Protein AF-W5SBE8-F1 (afdb_monomer_lite)

pLDDT: mean 79.16, std 22.79, range [29.2, 98.69]

Sequence (220 aa):
MDIYNIIFNNKLNKLKIIMIIIILLNSCKFKDEALGSEHGKGDAMKKLDGNGKLDENGKLDEDKKLKDARTPIQILLDGFNFSDEYKEAVFYIKKPLTDPNAGAPSNKTYTDAEFYDLLVNLGKDRLENIAKGMSVTLRARKGIVDTIEALKDQTEKDELDFYLVVVDKQYFSFLKSLGSENTVDLVYGGLISHTGSTLFESIKTKFPDIFQNGAQQRVP

Organism: NCBI:txid1293576

Foldseek 3Di:
DDPVVVVVVVVVVVVVVVVVVVVVVVVPPDDDDDDDDDDDDDDDDDDDDDDDDDDPPPDPPPPDPPPPPDDPLRVQCVVLVDDPLLSVLLVLLLVLQQDCPAADVLFHHDDPVRSSVLDVVCDNPLSVLLSVQSSLLVVLLVVLVVLLVPDDDVVVNVVSVVLSVVLSSVVSNQSSNLCRDPDSVSNSVSSNPDPNSVSSVVSCVVCVCSVVCVVVVPDD

Radius of gyration: 24.8 Å; chains: 1; bounding box: 60×35×76 Å

Secondary structure (DSSP, 8-state):
--HHHHHHHHHHHHHHHHHHHHHHHHT----------------------------TT------------S-HHHHHHHHTT--HHHHHHHHHHHHHHH-TTSS-TTS----HHHHHHHHHHHHHHHHHHHHHHHHHHHHHHHHHHHHHHH---HHHHHHHHHHHHHHHHHHHHHHHHHHT-SSHHHHHHHHHT--HHHHHHHHHHH-HHHHHHTTTS---

InterPro domains:
  IPR060833 Lipoprotein BTA121, duplicated domain [NF047534] (80-206)

Structure (mmCIF, N/CA/C/O backbone):
data_AF-W5SBE8-F1
#
_entry.id   AF-W5SBE8-F1
#
loop_
_atom_site.group_PDB
_atom_site.id
_atom_site.type_symbol
_atom_site.label_atom_id
_atom_site.label_alt_id
_atom_site.label_comp_id
_atom_site.label_asym_id
_atom_site.label_entity_id
_atom_site.label_seq_id
_atom_site.pdbx_PDB_ins_code
_atom_site.Cartn_x
_atom_site.Cartn_y
_atom_site.Cartn_z
_atom_site.occupancy
_atom_site.B_iso_or_equiv
_atom_site.auth_seq_id
_atom_site.auth_comp_id
_atom_site.auth_asym_id
_atom_site.auth_atom_id
_atom_site.pdbx_PDB_model_num
ATOM 1 N N . MET A 1 1 ? 3.501 23.879 24.313 1.00 52.38 1 MET A N 1
ATOM 2 C CA . MET A 1 1 ? 2.857 23.835 22.983 1.00 52.38 1 MET A CA 1
ATOM 3 C C . MET A 1 1 ? 1.715 22.854 23.115 1.00 52.38 1 MET A C 1
ATOM 5 O O . MET A 1 1 ? 1.952 21.659 23.229 1.00 52.38 1 MET A O 1
ATOM 9 N N . ASP A 1 2 ? 0.516 23.387 23.304 1.00 57.25 2 ASP A N 1
ATOM 10 C CA . ASP A 1 2 ? -0.545 22.682 24.021 1.00 57.25 2 ASP A CA 1
ATOM 11 C C . ASP A 1 2 ? -1.255 21.656 23.140 1.00 57.25 2 ASP A C 1
ATOM 13 O O . ASP A 1 2 ? -1.529 21.913 21.968 1.00 57.25 2 ASP A O 1
ATOM 17 N N . ILE A 1 3 ? -1.573 20.496 23.722 1.00 55.81 3 ILE A N 1
ATOM 18 C CA . ILE A 1 3 ? -2.268 19.366 23.077 1.00 55.81 3 ILE A CA 1
ATOM 19 C C . ILE A 1 3 ? -3.546 19.829 22.353 1.00 55.81 3 ILE A C 1
ATOM 21 O O . ILE A 1 3 ? -3.863 19.338 21.269 1.00 55.81 3 ILE A O 1
ATOM 25 N N . TYR A 1 4 ? -4.214 20.855 22.888 1.00 51.06 4 TYR A N 1
ATOM 26 C CA . TYR A 1 4 ? -5.361 21.513 22.264 1.00 51.06 4 TYR A CA 1
ATOM 27 C C . TYR A 1 4 ? -5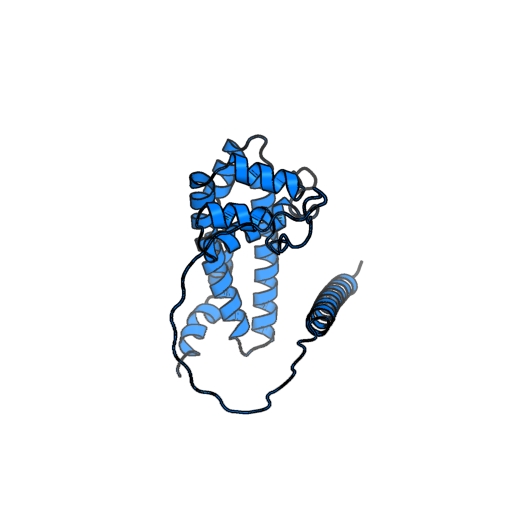.069 22.067 20.863 1.00 51.06 4 TYR A C 1
ATOM 29 O O . TYR A 1 4 ? -5.884 21.879 19.964 1.00 51.06 4 TYR A O 1
ATOM 37 N N . ASN A 1 5 ? -3.901 22.672 20.631 1.00 47.75 5 ASN A N 1
ATOM 38 C CA . ASN A 1 5 ? -3.533 23.210 19.318 1.00 47.75 5 ASN A CA 1
ATOM 39 C C . ASN A 1 5 ? -3.255 22.101 18.294 1.00 47.75 5 ASN A C 1
ATOM 41 O O . ASN A 1 5 ? -3.549 22.270 17.113 1.00 47.75 5 ASN A O 1
ATOM 45 N N . ILE A 1 6 ? -2.739 20.948 18.731 1.00 57.72 6 ILE A N 1
ATOM 46 C CA . ILE A 1 6 ? -2.493 19.791 17.854 1.00 57.72 6 ILE A CA 1
ATOM 47 C C . ILE A 1 6 ? -3.821 19.141 17.446 1.00 57.72 6 ILE A C 1
ATOM 49 O O . ILE A 1 6 ? -4.047 18.886 16.262 1.00 57.72 6 ILE A O 1
ATOM 53 N N . ILE A 1 7 ? -4.728 18.925 18.406 1.00 61.22 7 ILE A N 1
ATOM 54 C CA . ILE A 1 7 ? -6.061 18.360 18.146 1.00 61.22 7 ILE A CA 1
ATOM 55 C C . ILE A 1 7 ? -6.873 19.304 17.256 1.00 61.22 7 ILE A C 1
ATOM 57 O O . ILE A 1 7 ? -7.465 18.865 16.268 1.00 61.22 7 ILE A O 1
ATOM 61 N N . PHE A 1 8 ? -6.858 20.604 17.561 1.00 56.12 8 PHE A N 1
ATOM 62 C CA . PHE A 1 8 ? -7.558 21.611 16.773 1.00 56.12 8 PHE A CA 1
ATOM 63 C C . PHE A 1 8 ? -7.023 21.674 15.339 1.00 56.12 8 PHE A C 1
ATOM 65 O O . PHE A 1 8 ? -7.814 21.611 14.402 1.00 56.12 8 PHE A O 1
ATOM 72 N N . ASN A 1 9 ? -5.700 21.690 15.144 1.00 56.06 9 ASN A N 1
ATOM 73 C CA . ASN A 1 9 ? -5.104 21.714 13.806 1.00 56.06 9 ASN A CA 1
ATOM 74 C C . ASN A 1 9 ? -5.394 20.439 13.006 1.00 56.06 9 ASN A C 1
ATOM 76 O O . ASN A 1 9 ? -5.706 20.529 11.822 1.00 56.06 9 ASN A O 1
ATOM 80 N N . ASN A 1 10 ? -5.375 19.260 13.634 1.00 61.22 10 ASN A N 1
ATOM 81 C CA . ASN A 1 10 ? -5.741 18.012 12.960 1.00 61.22 10 ASN A CA 1
ATOM 82 C C . ASN A 1 10 ? -7.224 17.984 12.564 1.00 61.22 10 ASN A C 1
ATOM 84 O O . ASN A 1 10 ? -7.553 17.551 11.459 1.00 61.22 10 ASN A O 1
ATOM 88 N N . LYS A 1 11 ? -8.117 18.496 13.421 1.00 65.94 11 LYS A N 1
ATOM 89 C CA . LYS A 1 11 ? -9.554 18.603 13.126 1.00 65.94 11 LYS A CA 1
ATOM 90 C C . LYS A 1 11 ? -9.824 19.625 12.017 1.00 65.94 11 LYS A C 1
ATOM 92 O O . LYS A 1 11 ? -10.602 19.346 11.108 1.00 65.94 11 LYS A O 1
ATOM 97 N N . LEU A 1 12 ? -9.121 20.760 12.034 1.00 61.06 12 LEU A N 1
ATOM 98 C CA . LEU A 1 12 ? -9.183 21.790 10.995 1.00 61.06 12 LEU A CA 1
ATOM 99 C C . LEU A 1 12 ? -8.648 21.268 9.649 1.00 61.06 12 LEU A C 1
ATOM 101 O O . LEU A 1 12 ? -9.238 21.541 8.607 1.00 61.06 12 LEU A O 1
ATOM 105 N N . ASN A 1 13 ? -7.569 20.480 9.662 1.00 66.38 13 ASN A N 1
ATOM 106 C CA . ASN A 1 13 ? -6.992 19.870 8.462 1.00 66.38 13 ASN A CA 1
ATOM 107 C C . ASN A 1 13 ? -7.899 18.774 7.880 1.00 66.38 13 ASN A C 1
ATOM 109 O O . ASN A 1 13 ? -8.108 18.756 6.668 1.00 66.38 13 ASN A O 1
ATOM 113 N N . LYS A 1 14 ? -8.516 17.925 8.722 1.00 66.69 14 LYS A N 1
ATOM 114 C CA . LYS A 1 14 ? -9.553 16.970 8.281 1.00 66.69 14 LYS A CA 1
ATOM 115 C C . LYS A 1 14 ? -10.751 17.704 7.653 1.00 66.69 14 LYS A C 1
ATOM 117 O O . LYS A 1 14 ? -11.197 17.318 6.575 1.00 66.69 14 LYS A O 1
ATOM 122 N N . LEU A 1 15 ? -11.220 18.801 8.261 1.00 65.94 15 LEU A N 1
ATOM 123 C CA . LEU A 1 15 ? -12.331 19.606 7.730 1.00 65.94 15 LEU A CA 1
ATOM 124 C C . LEU A 1 15 ? -11.992 20.244 6.370 1.00 65.94 15 LEU A C 1
ATOM 126 O O . LEU A 1 15 ? -12.820 20.230 5.461 1.00 65.94 15 LEU A O 1
ATOM 130 N N . LYS A 1 16 ? -10.761 20.747 6.198 1.00 68.50 16 LYS A N 1
ATOM 131 C CA . LYS A 1 16 ? -10.280 21.308 4.922 1.00 68.50 16 LYS A CA 1
ATOM 132 C C . LYS A 1 16 ? -10.252 20.268 3.800 1.00 68.50 16 LYS A C 1
ATOM 134 O O . LYS A 1 16 ? -10.674 20.576 2.689 1.00 68.50 16 LYS A O 1
ATOM 139 N N . ILE A 1 17 ? -9.804 19.043 4.085 1.00 68.88 17 ILE A N 1
ATOM 140 C CA . ILE A 1 17 ? -9.778 17.948 3.101 1.00 68.88 17 ILE A CA 1
ATOM 141 C C . ILE A 1 17 ? -11.203 17.576 2.664 1.00 68.88 17 ILE A C 1
ATOM 143 O O . ILE A 1 17 ? -11.464 17.470 1.467 1.00 68.88 17 ILE A O 1
ATOM 147 N N . ILE A 1 18 ? -12.144 17.457 3.608 1.00 73.19 18 ILE A N 1
ATOM 148 C CA . ILE A 1 18 ? -13.557 17.168 3.304 1.00 73.19 18 ILE A CA 1
ATOM 149 C C . ILE A 1 18 ? -14.167 18.272 2.429 1.00 73.19 18 ILE A C 1
ATOM 151 O O . ILE A 1 18 ? -14.855 17.977 1.453 1.00 73.19 18 ILE A O 1
ATOM 155 N N . MET A 1 19 ? -13.874 19.544 2.720 1.00 71.81 19 MET A N 1
ATOM 156 C CA . MET A 1 19 ? -14.399 20.665 1.937 1.00 71.81 19 MET A CA 1
ATOM 157 C C . MET A 1 19 ? -13.884 20.660 0.487 1.00 71.81 19 MET A C 1
ATOM 159 O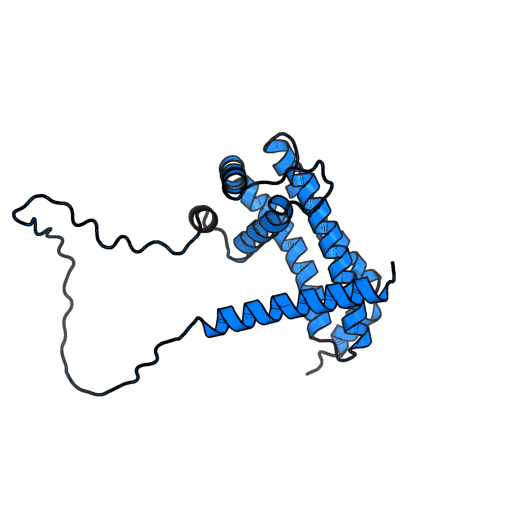 O . MET A 1 19 ? -14.652 20.926 -0.436 1.00 71.81 19 MET A O 1
ATOM 163 N N . ILE A 1 20 ? -12.612 20.301 0.268 1.00 75.94 20 ILE A N 1
ATOM 164 C CA . ILE A 1 20 ? -12.028 20.158 -1.077 1.00 75.94 20 ILE A CA 1
ATOM 165 C C . ILE A 1 20 ? -12.708 19.019 -1.850 1.00 75.94 20 ILE A C 1
ATOM 167 O O . ILE A 1 20 ? -13.044 19.199 -3.018 1.00 75.94 20 ILE A O 1
ATOM 171 N N . ILE A 1 21 ? -12.982 17.880 -1.205 1.00 71.19 21 ILE A N 1
ATOM 172 C CA . ILE A 1 21 ? -13.689 16.752 -1.834 1.00 71.19 21 ILE A CA 1
ATOM 173 C C . ILE A 1 21 ? -15.104 17.168 -2.268 1.00 71.19 21 ILE A C 1
ATOM 175 O O . ILE A 1 21 ? -15.502 16.886 -3.394 1.00 71.19 21 ILE A O 1
ATOM 179 N N . ILE A 1 22 ? -15.839 17.913 -1.435 1.00 72.31 22 ILE A N 1
ATOM 180 C CA . ILE A 1 22 ? -17.178 18.425 -1.781 1.00 72.31 22 ILE A CA 1
ATOM 181 C C . ILE A 1 22 ? -17.121 19.380 -2.988 1.00 72.31 22 ILE A C 1
ATOM 183 O O . ILE A 1 22 ? -17.984 19.316 -3.865 1.00 72.31 22 ILE A O 1
ATOM 187 N N . ILE A 1 23 ? -16.101 20.240 -3.079 1.00 68.88 23 ILE A N 1
ATOM 188 C CA . ILE A 1 23 ? -15.903 21.137 -4.233 1.00 68.88 23 ILE A CA 1
ATOM 189 C C . ILE A 1 23 ? -15.606 20.336 -5.512 1.00 68.88 23 ILE A C 1
ATOM 191 O O . ILE A 1 23 ? -16.153 20.641 -6.575 1.00 68.88 23 ILE A O 1
ATOM 195 N N . LEU A 1 24 ? -14.785 19.288 -5.416 1.00 64.12 24 LEU A N 1
ATOM 196 C CA . LEU A 1 24 ? -14.452 18.421 -6.550 1.00 64.12 24 LEU A CA 1
ATOM 197 C C . LEU A 1 24 ? -15.666 17.615 -7.041 1.00 64.12 24 LEU A C 1
ATOM 199 O O . LEU A 1 24 ? -15.854 17.478 -8.248 1.00 64.12 24 LEU A O 1
ATOM 203 N N . LEU A 1 25 ? -16.536 17.164 -6.133 1.00 65.12 25 LEU A N 1
ATOM 204 C CA . LEU A 1 25 ? -17.772 16.452 -6.482 1.00 65.12 25 LEU A CA 1
ATOM 205 C C . LEU A 1 25 ? -18.797 17.363 -7.180 1.00 65.12 25 LEU A C 1
ATOM 207 O O . LEU A 1 25 ? -19.434 16.939 -8.140 1.00 65.12 25 LEU A O 1
ATOM 211 N N . ASN A 1 26 ? -18.904 18.635 -6.780 1.00 57.62 26 ASN 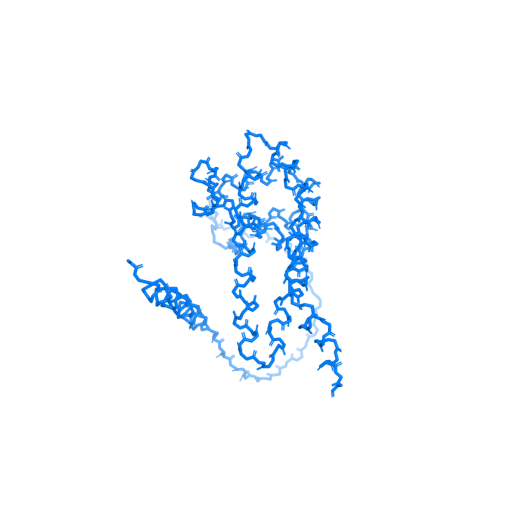A N 1
ATOM 212 C CA . ASN A 1 26 ? -19.791 19.611 -7.436 1.00 57.62 26 ASN A CA 1
ATOM 213 C C . ASN A 1 26 ? -19.240 20.163 -8.766 1.00 57.62 26 ASN A C 1
ATOM 215 O O . ASN A 1 26 ? -19.978 20.780 -9.536 1.00 57.62 26 ASN A O 1
ATOM 219 N N . SER A 1 27 ? -17.954 19.943 -9.057 1.00 54.44 27 SER A N 1
ATOM 220 C CA . SER A 1 27 ? -17.339 20.304 -10.343 1.00 54.44 27 SER A CA 1
ATOM 221 C C . SER A 1 27 ? -17.692 19.308 -11.461 1.00 54.44 27 SER A C 1
ATOM 223 O O . SER A 1 27 ? -17.519 19.618 -12.639 1.00 54.44 27 SER A O 1
ATOM 225 N N . CYS A 1 28 ? -18.258 18.145 -11.116 1.00 43.47 28 CYS A N 1
ATOM 226 C CA . CYS A 1 28 ? -18.895 17.231 -12.061 1.00 43.47 28 CYS A CA 1
ATOM 227 C C . CYS A 1 28 ? -20.351 17.655 -12.310 1.00 43.47 28 CYS A C 1
ATOM 229 O O . CYS A 1 28 ? -21.290 17.054 -11.793 1.00 43.47 28 CYS A O 1
ATOM 231 N N . LYS A 1 29 ? -20.561 18.689 -13.132 1.00 45.62 29 LYS A N 1
ATOM 232 C CA . LYS A 1 29 ? -21.871 18.911 -13.761 1.00 45.62 29 LYS A CA 1
ATOM 233 C C . LYS A 1 29 ? -22.098 17.820 -14.809 1.00 45.62 29 LYS A C 1
ATOM 235 O O . LYS A 1 29 ? -21.656 17.957 -15.947 1.00 45.62 29 LYS A O 1
ATOM 240 N N . PHE A 1 30 ? -22.800 16.754 -14.431 1.00 45.00 30 PHE A N 1
ATOM 241 C CA . PHE A 1 30 ? -23.550 15.959 -15.397 1.00 45.00 30 PHE A CA 1
ATOM 242 C C . PHE A 1 30 ? -24.548 16.897 -16.086 1.00 45.00 30 PHE A C 1
ATOM 244 O O . PHE A 1 30 ? -25.396 17.512 -15.440 1.00 45.00 30 PHE A O 1
ATOM 251 N N . LYS A 1 31 ? -24.392 17.065 -17.399 1.00 39.22 31 LYS A N 1
ATOM 252 C CA . LYS A 1 31 ? -25.475 17.555 -18.245 1.00 39.22 31 LYS A CA 1
ATOM 253 C C . LYS A 1 31 ? -26.451 16.396 -18.408 1.00 39.22 31 LYS A C 1
ATOM 255 O O . LYS A 1 31 ? -26.198 15.498 -19.204 1.00 39.22 31 LYS A O 1
ATOM 260 N N . ASP A 1 32 ? -27.538 16.442 -17.654 1.00 46.19 32 ASP A N 1
ATOM 261 C CA . ASP A 1 32 ? -28.766 15.765 -18.040 1.00 46.19 32 ASP A CA 1
ATOM 262 C C . ASP A 1 32 ? -29.447 16.619 -19.113 1.00 46.19 32 ASP A C 1
ATOM 264 O O . ASP A 1 32 ? -29.855 17.751 -18.852 1.00 46.19 32 ASP A O 1
ATOM 268 N N . GLU A 1 33 ? -29.580 16.081 -20.321 1.00 38.19 33 GLU A N 1
ATOM 269 C CA . GLU A 1 33 ? -30.629 16.501 -21.249 1.00 38.19 33 GLU A CA 1
ATOM 270 C C . GLU A 1 33 ? -31.475 15.266 -21.565 1.00 38.19 33 GLU A C 1
ATOM 272 O O . GLU A 1 33 ? -31.017 14.282 -22.148 1.00 38.19 33 GLU A O 1
ATOM 277 N N . ALA A 1 34 ? -32.709 15.309 -21.067 1.00 41.00 34 ALA A N 1
ATOM 278 C CA . ALA A 1 34 ? -33.713 14.271 -21.186 1.00 41.00 34 ALA A CA 1
ATOM 279 C C . ALA A 1 34 ? -34.417 14.296 -22.556 1.00 41.00 34 ALA A C 1
ATOM 281 O O . ALA A 1 34 ? -34.746 15.351 -23.088 1.00 41.00 34 ALA A O 1
ATOM 282 N N . LEU A 1 35 ? -34.663 13.083 -23.057 1.00 36.16 35 LEU A N 1
ATOM 283 C CA . LEU A 1 35 ? -35.797 12.574 -23.845 1.00 36.16 35 LEU A CA 1
ATOM 284 C C . LEU A 1 35 ? -36.730 13.548 -24.606 1.00 36.16 35 LEU A C 1
ATOM 286 O O . LEU A 1 35 ? -37.513 14.289 -24.020 1.00 36.16 35 LEU A O 1
ATOM 290 N N . GLY A 1 36 ? -36.824 13.299 -25.916 1.00 31.80 36 GLY A N 1
ATOM 291 C CA . GLY A 1 36 ? -38.040 13.394 -26.738 1.00 31.80 36 GLY A CA 1
ATOM 292 C C . GLY A 1 36 ? -37.829 12.539 -27.999 1.00 31.80 36 GLY A C 1
ATOM 293 O O . GLY A 1 36 ? -36.941 12.831 -28.785 1.00 31.80 36 GLY A O 1
ATOM 294 N N . SER A 1 37 ? -38.384 11.327 -28.069 1.00 34.69 37 SER A N 1
ATOM 295 C CA . SER A 1 37 ? -39.693 10.980 -28.654 1.00 34.69 37 SER A CA 1
ATOM 296 C C . SER A 1 37 ? -39.611 10.492 -30.113 1.00 34.69 37 SER A C 1
ATOM 298 O O . SER A 1 37 ? -39.465 11.278 -31.037 1.00 34.69 37 SER A O 1
ATOM 300 N N . GLU A 1 38 ? -39.828 9.179 -30.232 1.00 33.09 38 GLU A N 1
ATOM 301 C CA . GLU A 1 38 ? -40.508 8.400 -31.281 1.00 33.09 38 GLU A CA 1
ATOM 302 C C . GLU A 1 38 ? -40.020 8.248 -32.742 1.00 33.09 38 GLU A C 1
ATOM 304 O O . GLU A 1 38 ? -39.741 9.188 -33.475 1.00 33.09 38 GLU A O 1
ATOM 309 N N . HIS A 1 39 ? -40.201 6.982 -33.161 1.00 29.20 39 HIS A N 1
ATOM 310 C CA . HIS A 1 39 ? -40.595 6.456 -34.474 1.00 29.20 39 HIS A CA 1
ATOM 311 C C . HIS A 1 39 ? -39.529 6.225 -35.558 1.00 29.20 39 HIS A C 1
ATOM 313 O O . HIS A 1 39 ? -38.984 7.148 -36.149 1.00 29.20 39 HIS A O 1
ATOM 319 N N . GLY A 1 40 ? -39.373 4.950 -35.946 1.00 30.33 40 GLY A N 1
ATOM 320 C CA . GLY A 1 40 ? -38.844 4.592 -37.265 1.00 30.33 40 GLY A CA 1
ATOM 321 C C . GLY A 1 40 ? -38.157 3.234 -37.353 1.00 30.33 40 GLY A C 1
ATOM 322 O O . GLY A 1 40 ? -36.984 3.108 -37.036 1.00 30.33 40 GLY A O 1
ATOM 323 N N . LYS A 1 41 ? -38.907 2.240 -37.840 1.00 34.28 41 LYS A N 1
ATOM 324 C CA . LYS A 1 41 ? -38.468 0.990 -38.489 1.00 34.28 41 LYS A CA 1
ATOM 325 C C . LYS A 1 41 ? -37.090 1.045 -39.170 1.00 34.28 41 LYS A C 1
ATOM 327 O O . LYS A 1 41 ? -36.809 1.997 -39.890 1.00 34.28 41 LYS A O 1
ATOM 332 N N . GLY A 1 42 ? -36.400 -0.097 -39.180 1.00 30.06 42 GLY A N 1
ATOM 333 C CA . GLY A 1 42 ? -35.636 -0.502 -40.363 1.00 30.06 42 GLY A CA 1
ATOM 334 C C . GLY A 1 42 ? -34.386 -1.316 -40.075 1.00 30.06 42 GLY A C 1
ATOM 335 O O . GLY A 1 42 ? -33.448 -0.832 -39.455 1.00 30.06 42 GLY A O 1
ATOM 336 N N . ASP A 1 43 ? -34.390 -2.541 -40.587 1.00 33.62 43 ASP A N 1
ATOM 337 C CA . ASP A 1 43 ? -33.247 -3.429 -40.759 1.00 33.62 43 ASP A CA 1
ATOM 338 C C . ASP A 1 43 ? -32.001 -2.725 -41.322 1.00 33.62 43 ASP A C 1
ATOM 340 O O . ASP A 1 43 ? -32.107 -1.877 -42.205 1.00 33.62 43 ASP A O 1
ATOM 344 N N . ALA A 1 44 ? -30.812 -3.165 -40.902 1.00 34.44 44 ALA A N 1
ATOM 345 C CA . ALA A 1 44 ? -29.827 -3.786 -41.798 1.00 34.44 44 ALA A CA 1
ATOM 346 C C . ALA A 1 44 ? -28.413 -3.761 -41.206 1.00 34.44 44 ALA A C 1
ATOM 348 O O . ALA A 1 44 ? -27.814 -2.728 -40.920 1.00 34.44 44 ALA A O 1
ATOM 349 N N . MET A 1 45 ? -27.849 -4.959 -41.153 1.00 43.34 45 MET A N 1
ATOM 350 C CA . MET A 1 45 ? -26.427 -5.244 -41.102 1.00 43.34 45 MET A CA 1
ATOM 351 C C . MET A 1 45 ? -25.679 -4.568 -42.270 1.00 43.34 45 MET A C 1
ATOM 353 O O . MET A 1 45 ? -26.000 -4.810 -43.433 1.00 43.34 45 MET A O 1
ATOM 357 N N . LYS A 1 46 ? -24.634 -3.783 -41.982 1.00 37.06 46 LYS A N 1
ATOM 358 C CA . LYS A 1 46 ? -23.551 -3.437 -42.927 1.00 37.06 46 LYS A CA 1
ATOM 359 C C . LYS A 1 46 ? -22.290 -3.128 -42.118 1.00 37.06 46 LYS A C 1
ATOM 361 O O . LYS A 1 46 ? -22.270 -2.202 -41.322 1.00 37.06 46 LYS A O 1
ATOM 366 N N . LYS A 1 47 ? -21.371 -4.091 -42.071 1.00 34.09 47 LYS A N 1
ATOM 367 C CA . LYS A 1 47 ? -20.161 -4.173 -42.909 1.00 34.09 47 LYS A CA 1
ATOM 368 C C . LYS A 1 47 ? -19.136 -3.093 -42.568 1.00 34.09 47 LYS A C 1
ATOM 370 O O . LYS A 1 47 ? -19.328 -1.915 -42.840 1.00 34.09 47 LYS A O 1
ATOM 375 N N . LEU A 1 48 ? -18.030 -3.593 -42.019 1.00 50.03 48 LEU A N 1
ATOM 376 C CA . LEU A 1 48 ? -16.682 -3.092 -42.237 1.00 50.03 48 LEU A CA 1
ATOM 377 C C . LEU A 1 48 ? -16.532 -2.664 -43.700 1.00 50.03 48 LEU A C 1
ATOM 379 O O . LEU A 1 48 ? -16.762 -3.482 -44.584 1.00 50.03 48 LEU A O 1
ATOM 383 N N . ASP A 1 49 ? -16.117 -1.427 -43.923 1.00 35.22 49 ASP A N 1
ATOM 384 C CA . ASP A 1 49 ? -15.308 -1.074 -45.080 1.00 35.22 49 ASP A CA 1
ATOM 385 C C . ASP A 1 49 ? -14.306 -0.023 -44.614 1.00 35.22 49 ASP A C 1
ATOM 387 O O . ASP A 1 49 ? -14.649 1.106 -44.259 1.00 35.22 49 ASP A O 1
ATOM 391 N N . GLY A 1 50 ? -13.042 -0.439 -44.577 1.00 48.28 50 GLY A N 1
ATOM 392 C CA . GLY A 1 50 ? -11.952 0.502 -44.693 1.00 48.28 50 GLY A CA 1
ATOM 393 C C . GLY A 1 50 ? -12.012 1.088 -46.094 1.00 48.28 50 GLY A C 1
ATOM 394 O O . GLY A 1 50 ? -11.914 0.362 -47.077 1.00 48.28 50 GLY A O 1
ATOM 395 N N . ASN A 1 51 ? -12.149 2.403 -46.183 1.00 35.88 51 ASN A N 1
ATOM 396 C CA . ASN A 1 51 ? -11.562 3.123 -47.293 1.00 35.88 51 ASN A CA 1
ATOM 397 C C . ASN A 1 51 ? -11.187 4.519 -46.805 1.00 35.88 51 ASN A C 1
ATOM 399 O O . ASN A 1 51 ? -12.050 5.355 -46.535 1.00 35.88 51 ASN A O 1
ATOM 403 N N . GLY A 1 52 ? -9.883 4.725 -46.620 1.00 48.78 52 GLY A N 1
ATOM 404 C CA . GLY A 1 52 ? -9.322 6.030 -46.320 1.00 48.78 52 GLY A CA 1
ATOM 405 C C . GLY A 1 52 ? -9.655 6.986 -47.457 1.00 48.78 52 GLY A C 1
ATOM 406 O O . GLY A 1 52 ? -9.351 6.714 -48.617 1.00 48.78 52 GLY A O 1
ATOM 407 N N . LYS A 1 53 ? -10.295 8.101 -47.119 1.00 33.31 53 LYS A N 1
ATOM 408 C CA . LYS A 1 53 ? -10.419 9.238 -48.019 1.00 33.31 53 LYS A CA 1
ATOM 409 C C . LYS A 1 53 ? -9.219 10.139 -47.738 1.00 33.31 53 LYS A C 1
ATOM 411 O O . LYS A 1 53 ? -9.159 10.758 -46.683 1.00 33.31 53 LYS A O 1
ATOM 416 N N . LEU A 1 54 ? -8.247 10.119 -48.647 1.00 43.97 54 LEU A N 1
ATOM 417 C CA . LEU A 1 54 ? -7.189 11.125 -48.715 1.00 43.97 54 LEU A CA 1
ATOM 418 C C . LEU A 1 54 ? -7.826 12.444 -49.153 1.00 43.97 54 LEU A C 1
ATOM 420 O O . LEU A 1 54 ? -8.602 12.459 -50.112 1.00 43.97 54 LEU A O 1
ATOM 424 N N . ASP A 1 55 ? -7.515 13.520 -48.444 1.00 41.62 55 ASP A N 1
ATOM 425 C CA . ASP A 1 55 ? -7.845 14.875 -48.844 1.00 41.62 55 ASP A CA 1
ATOM 426 C C . ASP A 1 55 ? -6.708 15.487 -49.679 1.00 41.62 55 ASP A C 1
ATOM 428 O O . ASP A 1 55 ? -5.567 15.022 -49.720 1.00 41.62 55 ASP A O 1
ATOM 432 N N . GLU A 1 56 ? -7.059 16.531 -50.417 1.00 51.69 56 GLU A N 1
ATOM 433 C CA . GLU A 1 56 ? -6.298 17.049 -51.555 1.00 51.69 56 GLU A CA 1
ATOM 434 C C . GLU A 1 56 ? -5.090 17.908 -51.144 1.00 51.69 56 GLU A C 1
ATOM 436 O O . GLU A 1 56 ? -4.483 18.545 -51.996 1.00 51.69 56 GLU A O 1
ATOM 441 N N . ASN A 1 57 ? -4.715 17.932 -49.857 1.00 47.06 57 ASN A N 1
ATOM 442 C CA . ASN A 1 57 ? -3.676 18.830 -49.338 1.00 47.06 57 ASN A CA 1
ATOM 443 C C . ASN A 1 57 ? -2.714 18.219 -48.300 1.00 47.06 57 ASN A C 1
ATOM 445 O O . ASN A 1 57 ? -1.989 18.969 -47.650 1.00 47.06 57 ASN A O 1
ATOM 449 N N . GLY A 1 58 ? -2.633 16.889 -48.164 1.00 51.75 58 GLY A N 1
ATOM 450 C CA . GLY A 1 58 ? -1.472 16.224 -47.550 1.00 51.75 58 GLY A CA 1
ATOM 451 C C . GLY A 1 58 ? -1.065 16.720 -46.155 1.00 51.75 58 GLY A C 1
ATOM 452 O O . GLY A 1 58 ? 0.126 16.738 -45.839 1.00 51.75 58 GLY A O 1
ATOM 453 N N . LYS A 1 59 ? -2.024 17.118 -45.313 1.00 43.75 59 LYS A N 1
ATOM 454 C CA . LYS A 1 59 ? -1.775 17.429 -43.904 1.00 43.75 59 LYS A CA 1
ATOM 455 C C . LYS A 1 59 ? -2.548 16.426 -43.063 1.00 43.75 59 LYS A C 1
ATOM 457 O O . LYS A 1 59 ? -3.766 16.372 -43.139 1.00 43.75 59 LYS A O 1
ATOM 462 N N . LEU A 1 60 ? -1.826 15.616 -42.287 1.00 41.09 60 LEU A N 1
ATOM 463 C CA . LEU A 1 60 ? -2.440 14.721 -41.311 1.00 41.09 60 LEU A CA 1
ATOM 464 C C . LEU A 1 60 ? -3.336 15.541 -40.379 1.00 41.09 60 LEU A C 1
ATOM 466 O O . LEU A 1 60 ? -2.851 16.432 -39.680 1.00 41.09 60 LEU A O 1
ATOM 470 N N . ASP A 1 61 ? -4.622 15.209 -40.369 1.00 40.88 61 ASP A N 1
ATOM 471 C CA . ASP A 1 61 ? -5.553 15.616 -39.329 1.00 40.88 61 ASP A CA 1
ATOM 472 C C . ASP A 1 61 ? -5.034 15.086 -37.983 1.00 40.88 61 ASP A C 1
ATOM 474 O O . ASP A 1 61 ? -5.169 13.910 -37.646 1.00 40.88 61 ASP A O 1
ATOM 478 N N . GLU A 1 62 ? -4.406 15.965 -37.203 1.00 50.06 62 GLU A N 1
ATOM 479 C CA . GLU A 1 62 ? -3.944 15.698 -35.835 1.00 50.06 62 GLU A CA 1
ATOM 480 C C . GLU A 1 62 ? -5.086 15.688 -34.802 1.00 50.06 62 GLU A C 1
ATOM 482 O O . GLU A 1 62 ? -4.837 15.735 -33.597 1.00 50.06 62 GLU A O 1
ATOM 487 N N . ASP A 1 63 ? -6.346 15.576 -35.226 1.00 55.59 63 ASP A N 1
ATOM 488 C CA . ASP A 1 63 ? -7.482 15.718 -34.324 1.00 55.59 63 ASP A CA 1
ATOM 489 C C . ASP A 1 63 ? -8.203 14.399 -34.027 1.00 55.59 63 ASP A C 1
ATOM 491 O O . ASP A 1 63 ? -8.865 13.791 -34.866 1.00 55.59 63 ASP A O 1
ATOM 495 N N . LYS A 1 64 ? -8.153 14.066 -32.726 1.00 49.62 64 LYS A N 1
ATOM 496 C CA . LYS A 1 64 ? -8.892 13.034 -31.969 1.00 49.62 64 LYS A CA 1
ATOM 497 C C . LYS A 1 64 ? -8.181 11.700 -31.744 1.00 49.62 64 LYS A C 1
ATOM 499 O O . LYS A 1 64 ? -8.793 10.634 -31.783 1.00 49.62 64 LYS A O 1
ATOM 504 N N . LYS A 1 65 ? -6.935 11.759 -31.266 1.00 46.97 65 LYS A N 1
ATOM 505 C CA . LYS A 1 65 ? -6.517 10.779 -30.252 1.00 46.97 65 LYS A CA 1
ATOM 506 C C . LYS A 1 65 ? -7.280 11.124 -28.971 1.00 46.97 65 LYS A C 1
ATOM 508 O O . LYS A 1 65 ? -6.928 12.078 -28.282 1.00 46.97 65 LYS A O 1
ATOM 513 N N . LEU A 1 66 ? -8.374 10.411 -28.699 1.00 47.28 66 LEU A N 1
ATOM 514 C CA . LEU A 1 66 ? -9.042 10.438 -27.399 1.00 47.28 66 LEU A CA 1
ATOM 515 C C . LEU A 1 66 ? -7.940 10.218 -26.351 1.00 47.28 66 LEU A C 1
ATOM 517 O O . LEU A 1 66 ? -7.355 9.135 -26.311 1.00 47.28 66 LEU A O 1
ATOM 521 N N . LYS A 1 67 ? -7.551 11.267 -25.611 1.00 59.91 67 LYS A N 1
ATOM 522 C CA . LYS A 1 67 ? -6.532 11.140 -24.566 1.00 59.91 67 LYS A CA 1
ATOM 523 C C . LYS A 1 67 ? -7.088 10.140 -23.573 1.00 59.91 67 LYS A C 1
ATOM 525 O O . LYS A 1 67 ? -8.072 10.426 -22.897 1.00 59.91 67 LYS A O 1
ATOM 530 N N . ASP A 1 68 ? -6.490 8.959 -23.561 1.00 69.06 68 ASP A N 1
ATOM 531 C CA . ASP A 1 68 ? -6.750 7.958 -22.550 1.00 69.06 68 ASP A CA 1
ATOM 532 C C . ASP A 1 68 ? -6.605 8.642 -21.186 1.00 69.06 68 ASP A C 1
ATOM 534 O O . ASP A 1 68 ? -5.542 9.174 -20.866 1.00 69.06 68 ASP A O 1
ATOM 538 N N . ALA A 1 69 ? -7.702 8.730 -20.431 1.00 86.88 69 ALA A N 1
ATOM 539 C CA . ALA A 1 69 ? -7.724 9.407 -19.137 1.00 86.88 69 ALA A CA 1
ATOM 540 C C . ALA A 1 69 ? -6.905 8.645 -18.079 1.00 86.88 69 ALA A C 1
ATOM 542 O O . ALA A 1 69 ? -6.698 9.149 -16.974 1.00 86.88 69 ALA A O 1
ATOM 543 N N . ARG A 1 70 ? -6.446 7.429 -18.407 1.00 88.62 70 ARG A N 1
ATOM 544 C CA . ARG A 1 70 ? -5.614 6.605 -17.542 1.00 88.62 70 ARG A CA 1
ATOM 545 C C . ARG A 1 70 ? -4.203 7.170 -17.416 1.00 88.62 70 ARG A C 1
ATOM 547 O O . ARG A 1 70 ? -3.565 7.596 -18.375 1.00 88.62 70 ARG A O 1
ATOM 554 N N . THR A 1 71 ? -3.690 7.112 -16.196 1.00 94.12 71 THR A N 1
ATOM 555 C CA . THR A 1 71 ? -2.290 7.408 -15.882 1.00 94.12 71 THR A CA 1
ATOM 556 C C . THR A 1 71 ? -1.353 6.357 -16.499 1.00 94.12 71 THR A C 1
ATOM 558 O O . THR A 1 71 ? -1.770 5.213 -16.698 1.00 94.12 71 THR A O 1
ATOM 561 N N . PRO A 1 72 ? -0.062 6.675 -16.720 1.00 95.81 72 PRO A N 1
ATOM 562 C CA . PRO A 1 72 ? 0.918 5.693 -17.198 1.00 95.81 72 PRO A CA 1
ATOM 563 C C . PRO A 1 72 ? 0.985 4.421 -16.341 1.00 95.81 72 PRO A C 1
ATOM 565 O O . PRO A 1 72 ? 1.101 3.320 -16.871 1.00 95.81 72 PRO A O 1
ATOM 568 N N . ILE A 1 73 ? 0.837 4.557 -15.018 1.00 96.94 73 ILE A N 1
ATOM 569 C CA . ILE A 1 73 ? 0.794 3.418 -14.090 1.00 96.94 73 ILE A CA 1
ATOM 570 C C . ILE A 1 73 ? -0.445 2.554 -14.352 1.00 96.94 73 ILE A C 1
ATOM 572 O O . ILE A 1 73 ? -0.323 1.338 -14.422 1.00 96.94 73 ILE A O 1
ATOM 576 N N . GLN A 1 74 ? -1.629 3.149 -14.539 1.00 97.12 74 GLN A N 1
ATOM 577 C CA . GLN A 1 74 ? -2.842 2.383 -14.867 1.00 97.12 74 GLN A CA 1
ATOM 578 C C . GLN A 1 74 ? -2.679 1.614 -16.179 1.00 97.12 74 GLN A C 1
ATOM 580 O O . GLN A 1 74 ? -2.988 0.430 -16.219 1.00 97.12 74 GLN A O 1
ATOM 585 N N . ILE A 1 75 ? -2.124 2.253 -17.213 1.00 97.62 75 ILE A N 1
ATOM 586 C CA . ILE A 1 75 ? -1.859 1.606 -18.504 1.00 97.62 75 ILE A CA 1
ATOM 587 C C . ILE A 1 75 ? -0.901 0.417 -18.336 1.00 97.62 75 ILE A C 1
ATOM 589 O O . ILE A 1 75 ? -1.154 -0.650 -18.891 1.00 97.62 75 ILE A O 1
ATOM 593 N N . LEU A 1 76 ? 0.169 0.571 -17.547 1.00 98.12 76 LEU A N 1
ATOM 594 C CA . LEU A 1 76 ? 1.122 -0.506 -17.264 1.00 98.12 76 LEU A CA 1
ATOM 595 C C . LEU A 1 76 ? 0.446 -1.696 -16.566 1.00 98.12 76 LEU A C 1
ATOM 597 O O . LEU A 1 76 ? 0.603 -2.838 -16.994 1.00 98.12 76 LEU A O 1
ATOM 601 N N . LEU A 1 77 ? -0.329 -1.431 -15.512 1.00 97.94 77 LEU A N 1
ATOM 602 C CA . LEU A 1 77 ? -1.001 -2.476 -14.734 1.00 97.94 77 LEU A CA 1
ATOM 603 C C . LEU A 1 77 ? -2.117 -3.168 -15.531 1.00 97.94 77 LEU A C 1
ATOM 605 O O . LEU A 1 77 ? -2.296 -4.381 -15.411 1.00 97.94 77 LEU A O 1
ATOM 609 N N . ASP A 1 78 ? -2.829 -2.424 -16.381 1.00 97.38 78 ASP A N 1
ATOM 610 C CA . ASP A 1 78 ? -3.786 -2.982 -17.339 1.00 97.38 78 ASP A CA 1
ATOM 611 C C . ASP A 1 78 ? -3.074 -3.872 -18.370 1.00 97.38 78 ASP A C 1
ATOM 613 O O . ASP A 1 78 ? -3.545 -4.967 -18.665 1.00 97.38 78 ASP A O 1
ATOM 617 N N . GLY A 1 79 ? -1.904 -3.453 -18.867 1.00 97.69 79 GLY A N 1
ATOM 618 C CA . GLY A 1 79 ? -1.063 -4.251 -19.766 1.00 97.69 79 GLY A CA 1
ATOM 619 C C . GLY A 1 79 ? -0.559 -5.556 -19.139 1.00 97.69 79 GLY A C 1
ATOM 620 O O . GLY A 1 79 ? -0.379 -6.553 -19.836 1.00 97.69 79 GLY A O 1
ATOM 621 N N . PHE A 1 80 ? -0.394 -5.589 -17.815 1.00 97.62 80 PHE A N 1
ATOM 622 C CA . PHE A 1 80 ? -0.110 -6.813 -17.059 1.00 97.62 80 PHE A CA 1
ATOM 623 C C . PHE A 1 80 ? -1.348 -7.659 -16.747 1.00 97.62 80 PHE A C 1
ATOM 625 O O . PHE A 1 80 ? -1.199 -8.778 -16.247 1.00 97.62 80 PHE A O 1
ATOM 632 N N . ASN A 1 81 ? -2.544 -7.167 -17.080 1.00 97.81 81 ASN A N 1
ATOM 633 C CA . ASN A 1 81 ? -3.831 -7.778 -16.769 1.00 97.81 81 ASN A CA 1
ATOM 634 C C . ASN A 1 81 ? -4.034 -7.994 -15.258 1.00 97.81 81 ASN A C 1
ATOM 636 O O . ASN A 1 81 ? -4.531 -9.034 -14.825 1.00 97.81 81 ASN A O 1
ATOM 640 N N . PHE A 1 82 ? -3.603 -7.028 -14.442 1.00 97.81 82 PHE A N 1
ATOM 641 C CA . PHE A 1 82 ? -3.833 -7.070 -12.999 1.00 97.81 82 PHE A CA 1
ATOM 642 C C . PHE A 1 82 ? -5.314 -6.861 -12.675 1.00 97.81 82 PHE A C 1
ATOM 644 O O . PHE A 1 82 ? -6.007 -6.085 -13.335 1.00 97.81 82 PHE A O 1
ATOM 651 N N . SER A 1 83 ? -5.791 -7.532 -11.625 1.00 97.62 83 SER A N 1
ATOM 652 C CA . SER A 1 83 ? -7.120 -7.283 -11.063 1.00 97.62 83 SER A CA 1
ATOM 653 C C . SER A 1 83 ? -7.187 -5.900 -10.412 1.00 97.62 83 SER A C 1
ATOM 655 O O . SER A 1 83 ? -6.159 -5.316 -10.061 1.00 97.62 83 SER A O 1
ATOM 657 N N . ASP A 1 84 ? -8.395 -5.386 -10.189 1.00 97.00 84 ASP A N 1
ATOM 658 C CA . ASP A 1 84 ? -8.571 -4.100 -9.502 1.00 97.00 84 ASP A CA 1
ATOM 659 C C . ASP A 1 84 ? -7.998 -4.121 -8.080 1.00 97.00 84 ASP A C 1
ATOM 661 O O . ASP A 1 84 ? -7.392 -3.146 -7.645 1.00 97.00 84 ASP A O 1
ATOM 665 N N . GLU A 1 85 ? -8.076 -5.265 -7.397 1.00 96.50 85 GLU A N 1
ATOM 666 C CA . GLU A 1 85 ? -7.453 -5.461 -6.087 1.00 96.50 85 GLU A CA 1
ATOM 667 C C . GLU A 1 85 ? -5.919 -5.344 -6.146 1.00 96.50 85 GLU A C 1
ATOM 669 O O . GLU A 1 85 ? -5.296 -4.746 -5.267 1.00 96.50 85 GLU A O 1
ATOM 674 N N . TYR A 1 86 ? -5.283 -5.888 -7.188 1.00 97.62 86 TYR A N 1
ATOM 675 C CA . TYR A 1 86 ? -3.830 -5.774 -7.353 1.00 97.62 86 TYR A CA 1
ATOM 676 C C . TYR A 1 86 ? -3.424 -4.360 -7.765 1.00 97.62 86 TYR A C 1
ATOM 678 O O . TYR A 1 86 ? -2.396 -3.857 -7.309 1.00 97.62 86 TYR A O 1
ATOM 686 N N . LYS A 1 87 ? -4.250 -3.676 -8.563 1.00 98.12 87 LYS A N 1
ATOM 687 C CA . LYS A 1 87 ? -4.052 -2.253 -8.859 1.00 98.12 87 LYS A CA 1
ATOM 688 C C . LYS A 1 87 ? -4.130 -1.420 -7.584 1.00 98.12 87 LYS A C 1
ATOM 690 O O . LYS A 1 87 ? -3.242 -0.603 -7.346 1.00 98.12 87 LYS A O 1
ATOM 695 N N . GLU A 1 88 ? -5.136 -1.650 -6.743 1.00 97.38 88 GLU A N 1
ATOM 696 C CA . GLU A 1 88 ? -5.282 -0.970 -5.454 1.00 97.38 88 GLU A CA 1
ATOM 697 C C . GLU A 1 88 ? -4.059 -1.197 -4.561 1.00 97.38 88 GLU A C 1
ATOM 699 O O . GLU A 1 88 ? -3.521 -0.237 -4.010 1.00 97.38 88 GLU A O 1
ATOM 704 N N . ALA A 1 89 ? -3.561 -2.433 -4.482 1.00 97.38 89 ALA A N 1
ATOM 705 C CA . ALA A 1 89 ? -2.346 -2.763 -3.744 1.00 97.38 89 ALA A CA 1
ATOM 706 C C . ALA A 1 89 ? -1.120 -1.962 -4.222 1.00 97.38 89 ALA A C 1
ATOM 708 O O . ALA A 1 89 ? -0.402 -1.380 -3.405 1.00 97.38 89 ALA A O 1
ATOM 709 N N . VAL A 1 90 ? -0.901 -1.865 -5.538 1.00 98.06 90 VAL A N 1
ATOM 710 C CA . VAL A 1 90 ? 0.202 -1.067 -6.103 1.00 98.06 90 VAL A CA 1
ATOM 711 C C . VAL A 1 90 ? 0.018 0.424 -5.804 1.00 98.06 90 VAL A C 1
ATOM 713 O O . VAL A 1 90 ? 0.965 1.095 -5.386 1.00 98.06 90 VAL A O 1
ATOM 716 N N . PHE A 1 91 ? -1.199 0.957 -5.946 1.00 98.19 91 PHE A N 1
ATOM 717 C CA . PHE A 1 91 ? -1.485 2.352 -5.600 1.00 98.19 91 PHE A CA 1
ATOM 718 C C . PHE A 1 91 ? -1.351 2.634 -4.105 1.00 98.19 91 PHE A C 1
ATOM 720 O O . PHE A 1 91 ? -0.961 3.739 -3.727 1.00 98.19 91 PHE A O 1
ATOM 727 N N . TYR A 1 92 ? -1.628 1.656 -3.247 1.00 97.50 92 TYR A N 1
ATOM 728 C CA . TYR A 1 92 ? -1.410 1.782 -1.815 1.00 97.50 92 TYR A CA 1
ATOM 729 C C . TYR A 1 92 ? 0.078 1.916 -1.486 1.00 97.50 92 TYR A C 1
ATOM 731 O O . TYR A 1 92 ? 0.435 2.793 -0.707 1.00 97.50 92 TYR A O 1
ATOM 739 N N . ILE A 1 93 ? 0.944 1.120 -2.125 1.00 97.81 93 ILE A N 1
ATOM 740 C CA . ILE A 1 93 ? 2.409 1.210 -1.979 1.00 97.81 93 ILE A CA 1
ATOM 741 C C . ILE A 1 93 ? 2.942 2.541 -2.509 1.00 97.81 93 ILE A C 1
ATOM 743 O O . ILE A 1 93 ? 3.838 3.127 -1.903 1.00 97.81 93 ILE A O 1
ATOM 747 N N . LYS A 1 94 ? 2.379 3.049 -3.613 1.00 98.38 94 LYS A N 1
ATOM 748 C CA . LYS A 1 94 ? 2.776 4.344 -4.178 1.00 98.38 94 LYS A CA 1
ATOM 749 C C . LYS A 1 94 ? 2.717 5.454 -3.127 1.00 98.38 94 LYS A C 1
ATOM 751 O O . LYS A 1 94 ? 3.675 6.209 -3.000 1.00 98.38 94 LYS A O 1
ATOM 756 N N . LYS A 1 95 ? 1.624 5.518 -2.353 1.00 97.62 95 LYS A N 1
ATOM 757 C CA . LYS A 1 95 ? 1.349 6.599 -1.389 1.00 97.62 95 LYS A CA 1
ATOM 758 C C . LYS A 1 95 ? 2.548 6.916 -0.476 1.00 97.62 95 LYS A C 1
ATOM 760 O O . LYS A 1 95 ? 3.024 8.044 -0.552 1.00 97.62 95 LYS A O 1
ATOM 765 N N . PRO A 1 96 ? 3.075 5.984 0.347 1.00 97.62 96 PRO A N 1
ATOM 766 C CA . PRO A 1 96 ? 4.240 6.271 1.178 1.00 97.62 96 PRO A CA 1
ATOM 767 C C . PRO A 1 96 ? 5.512 6.504 0.357 1.00 97.62 96 PRO A C 1
ATOM 769 O O . PRO A 1 96 ? 6.286 7.400 0.685 1.00 97.62 96 PRO A O 1
ATOM 772 N N . LEU A 1 97 ? 5.749 5.743 -0.719 1.00 98.19 97 LEU A N 1
ATOM 773 C CA . LEU A 1 97 ? 6.998 5.841 -1.486 1.00 98.19 97 LEU A CA 1
ATOM 774 C C . LEU A 1 97 ? 7.169 7.213 -2.161 1.00 98.19 97 LEU A C 1
ATOM 776 O O . LEU A 1 97 ? 8.300 7.702 -2.245 1.00 98.19 97 LEU A O 1
ATOM 780 N N . THR A 1 98 ? 6.069 7.864 -2.546 1.00 98.25 98 THR A N 1
ATOM 781 C CA . THR A 1 98 ? 6.066 9.204 -3.157 1.00 98.25 98 THR A CA 1
ATOM 782 C C . THR A 1 98 ? 5.790 10.349 -2.176 1.00 98.25 98 THR A C 1
ATOM 784 O O . THR A 1 98 ? 5.872 11.510 -2.564 1.00 98.25 98 THR A O 1
ATOM 787 N N . ASP A 1 99 ? 5.460 10.068 -0.911 1.00 97.38 99 ASP A N 1
ATOM 788 C CA . ASP A 1 99 ? 5.248 11.102 0.112 1.00 97.38 99 ASP A CA 1
ATOM 789 C C . ASP A 1 99 ? 6.577 11.448 0.814 1.00 97.38 99 ASP A C 1
ATOM 791 O O . ASP A 1 99 ? 7.185 10.558 1.421 1.00 97.38 99 ASP A O 1
ATOM 795 N N . PRO A 1 100 ? 7.051 12.710 0.766 1.00 95.31 100 PRO A N 1
ATOM 796 C CA . PRO A 1 100 ? 8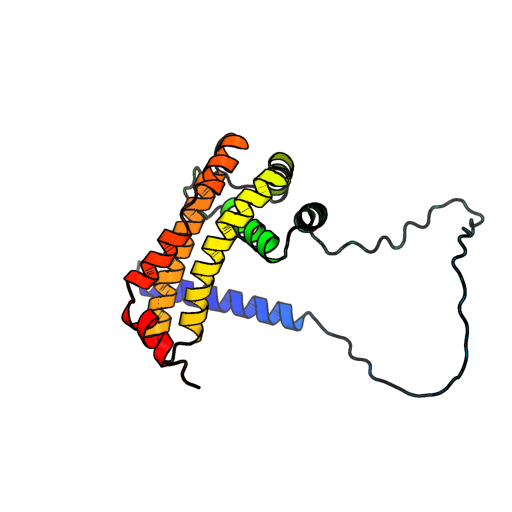.268 13.132 1.464 1.00 95.31 100 PRO A CA 1
ATOM 797 C C . PRO A 1 100 ? 8.142 13.131 2.993 1.00 95.31 100 PRO A C 1
ATOM 799 O O . PRO A 1 100 ? 9.157 13.178 3.682 1.00 95.31 100 PRO A O 1
ATOM 802 N N . ASN A 1 101 ? 6.923 13.086 3.536 1.00 94.06 101 ASN A N 1
ATOM 803 C CA . ASN A 1 101 ? 6.669 13.076 4.979 1.00 94.06 101 ASN A CA 1
ATOM 804 C C . ASN A 1 101 ? 6.454 11.663 5.538 1.00 94.06 101 ASN A C 1
ATOM 806 O O . ASN A 1 101 ? 6.259 11.499 6.747 1.00 94.06 101 ASN A O 1
ATOM 810 N N . ALA A 1 102 ? 6.454 10.645 4.676 1.00 93.12 102 ALA A N 1
ATOM 811 C CA . ALA A 1 102 ? 6.447 9.257 5.104 1.00 93.12 102 ALA A CA 1
ATOM 812 C C . ALA A 1 102 ? 7.868 8.826 5.494 1.00 93.12 102 ALA A C 1
ATOM 814 O O . ALA A 1 102 ? 8.833 9.156 4.808 1.00 93.12 102 ALA A O 1
ATOM 815 N N . GLY A 1 103 ? 7.987 8.027 6.556 1.00 93.25 103 GLY A N 1
ATOM 816 C CA . GLY A 1 103 ? 9.266 7.438 6.959 1.00 93.25 103 GLY A CA 1
ATOM 817 C C . GLY A 1 103 ? 10.235 8.402 7.646 1.00 93.25 103 GLY A C 1
ATOM 818 O O . GLY A 1 103 ? 9.856 9.446 8.178 1.00 93.25 103 GLY A O 1
ATOM 819 N N . ALA A 1 104 ? 11.505 8.004 7.670 1.00 94.56 104 ALA A N 1
ATOM 820 C CA . ALA A 1 104 ? 12.610 8.820 8.154 1.00 94.56 104 ALA A CA 1
ATOM 821 C C . ALA A 1 104 ? 13.075 9.817 7.073 1.00 94.56 104 ALA A C 1
ATOM 823 O O . ALA A 1 104 ? 12.990 9.504 5.886 1.00 94.56 104 ALA A O 1
ATOM 824 N N . PRO A 1 105 ? 13.666 10.970 7.446 1.00 91.06 105 PRO A N 1
ATOM 825 C CA . PRO A 1 105 ? 14.147 11.964 6.477 1.00 91.06 105 PRO A CA 1
ATOM 826 C C . PRO A 1 105 ? 15.191 11.448 5.474 1.00 91.06 105 PRO A C 1
ATOM 828 O O . PRO A 1 105 ? 15.358 12.032 4.410 1.00 91.06 105 PRO A O 1
ATOM 831 N N . SER A 1 106 ? 15.912 10.372 5.809 1.00 93.94 106 SER A N 1
ATOM 832 C CA . SER A 1 106 ? 16.894 9.730 4.928 1.00 93.94 106 SER A CA 1
ATOM 833 C C . SER A 1 106 ? 16.279 8.751 3.923 1.00 93.94 106 SER A C 1
ATOM 835 O O . SER A 1 106 ? 16.991 8.251 3.055 1.00 93.94 106 SER A O 1
ATOM 837 N N . ASN A 1 107 ? 14.987 8.433 4.038 1.00 97.12 107 ASN A N 1
ATOM 838 C CA . ASN A 1 107 ? 14.322 7.530 3.112 1.00 97.12 107 ASN A CA 1
ATOM 839 C C . ASN A 1 107 ? 14.114 8.189 1.742 1.00 97.12 107 ASN A C 1
ATOM 841 O O . ASN A 1 107 ? 13.768 9.367 1.632 1.00 97.12 107 ASN A O 1
ATOM 845 N N . LYS A 1 108 ? 14.278 7.399 0.678 1.00 96.88 108 LYS A N 1
ATOM 846 C CA . LYS A 1 108 ? 14.098 7.862 -0.695 1.00 96.88 108 LYS A CA 1
ATOM 847 C C . LYS A 1 108 ? 12.646 8.271 -0.922 1.00 96.88 108 LYS A C 1
ATOM 849 O O . LYS A 1 108 ? 11.716 7.526 -0.611 1.00 96.88 108 LYS A O 1
ATOM 854 N N . THR A 1 109 ? 12.454 9.437 -1.528 1.00 98.19 109 THR A N 1
ATOM 855 C CA . THR A 1 109 ? 11.145 9.882 -2.011 1.00 98.19 109 THR A CA 1
ATOM 856 C C . THR A 1 109 ? 11.138 9.852 -3.522 1.00 98.19 109 THR A C 1
ATOM 858 O O . THR A 1 109 ? 11.863 10.610 -4.155 1.00 98.19 109 THR A O 1
ATOM 861 N N . TYR A 1 110 ? 10.339 8.944 -4.073 1.00 98.19 110 TYR A N 1
ATOM 862 C CA . TYR A 1 110 ? 10.186 8.800 -5.510 1.00 98.19 110 TYR A CA 1
ATOM 863 C C . TYR A 1 110 ? 9.297 9.917 -6.048 1.00 98.19 110 TYR A C 1
ATOM 865 O O . TYR A 1 110 ? 8.235 10.205 -5.496 1.00 98.19 110 TYR A O 1
ATOM 873 N N . THR A 1 111 ? 9.693 10.499 -7.168 1.00 98.25 111 THR A N 1
ATOM 874 C CA . THR A 1 111 ? 8.761 11.186 -8.062 1.00 98.25 111 THR A CA 1
ATOM 875 C C . THR A 1 111 ? 7.829 10.174 -8.736 1.00 98.25 111 THR A C 1
ATOM 877 O O . THR A 1 111 ? 8.097 8.971 -8.760 1.00 98.25 111 THR A O 1
ATOM 880 N N . ASP A 1 112 ? 6.737 10.650 -9.337 1.00 96.38 112 ASP A N 1
ATOM 881 C CA . ASP A 1 112 ? 5.826 9.785 -10.099 1.00 96.38 112 ASP A CA 1
ATOM 882 C C . ASP A 1 112 ? 6.534 9.041 -11.246 1.00 96.38 112 ASP A C 1
ATOM 884 O O . ASP A 1 112 ? 6.218 7.879 -11.505 1.00 96.38 112 ASP A O 1
ATOM 888 N N . ALA A 1 113 ? 7.506 9.690 -11.898 1.00 97.56 113 ALA A N 1
ATOM 889 C CA . ALA A 1 113 ? 8.308 9.094 -12.964 1.00 97.56 113 ALA A CA 1
ATOM 890 C C . ALA A 1 113 ? 9.255 8.010 -12.427 1.00 97.56 113 ALA A C 1
ATOM 892 O O . ALA A 1 113 ? 9.245 6.891 -12.927 1.00 97.56 113 ALA A O 1
ATOM 893 N N . GLU A 1 114 ? 10.001 8.287 -11.353 1.00 98.31 114 GLU A N 1
ATOM 894 C CA . GLU A 1 114 ? 10.896 7.285 -10.756 1.00 98.31 114 GLU A CA 1
ATOM 895 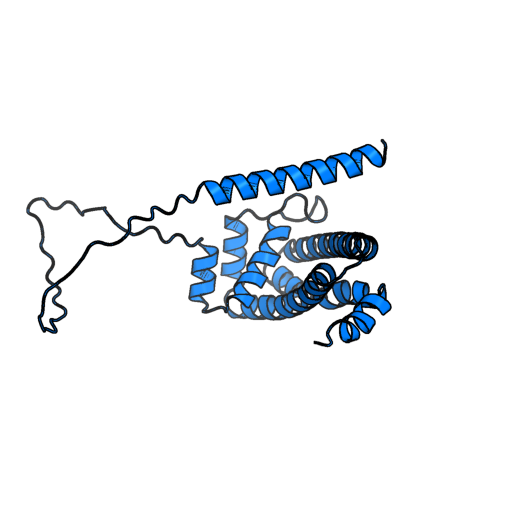C C . GLU A 1 114 ? 10.127 6.095 -10.173 1.00 98.31 114 GLU A C 1
ATOM 897 O O . GLU A 1 114 ? 10.613 4.964 -10.204 1.00 98.31 114 GLU A O 1
ATOM 902 N N . PHE A 1 115 ? 8.932 6.329 -9.619 1.00 98.50 115 PHE A N 1
ATOM 903 C CA . PHE A 1 115 ? 8.075 5.242 -9.159 1.00 98.50 115 PHE A CA 1
ATOM 904 C C . PHE A 1 115 ? 7.591 4.395 -10.340 1.00 98.50 115 PHE A C 1
ATOM 906 O O . PHE A 1 115 ? 7.622 3.172 -10.254 1.00 98.50 115 PHE A O 1
ATOM 913 N N . TYR A 1 116 ? 7.197 5.012 -11.458 1.00 98.62 116 TYR A N 1
ATOM 914 C CA . TYR A 1 116 ? 6.870 4.281 -12.685 1.00 98.62 116 TYR A CA 1
ATOM 915 C C . TYR A 1 116 ? 8.057 3.439 -13.183 1.00 98.62 116 TYR A C 1
ATOM 917 O O . TYR A 1 116 ? 7.881 2.253 -13.459 1.00 98.62 116 TYR A O 1
ATOM 925 N N . ASP A 1 117 ? 9.266 4.001 -13.210 1.00 98.56 117 ASP A N 1
ATOM 926 C CA . ASP A 1 117 ? 10.476 3.275 -13.612 1.00 98.56 117 ASP A CA 1
ATOM 927 C C . ASP A 1 117 ? 10.776 2.098 -12.675 1.00 98.56 117 ASP A C 1
ATOM 929 O O . ASP A 1 117 ? 11.177 1.024 -13.128 1.00 98.56 117 ASP A O 1
ATOM 933 N N . LEU A 1 118 ? 10.539 2.248 -11.366 1.00 98.56 118 LEU A N 1
ATOM 934 C CA . LEU A 1 118 ? 10.619 1.137 -10.416 1.00 98.56 118 LEU A CA 1
ATOM 935 C C . LEU A 1 118 ? 9.642 0.012 -10.793 1.00 98.56 118 LEU A C 1
ATOM 937 O O . LEU A 1 118 ? 10.043 -1.150 -10.807 1.00 98.56 118 LEU A O 1
ATOM 941 N N . LEU A 1 119 ? 8.386 0.335 -11.127 1.00 98.69 119 LEU A N 1
ATOM 942 C CA . LEU A 1 119 ? 7.398 -0.667 -11.544 1.00 98.69 119 LEU A CA 1
ATOM 943 C C . LEU A 1 119 ? 7.828 -1.391 -12.829 1.00 98.69 119 LEU A C 1
ATOM 945 O O . LEU A 1 119 ? 7.746 -2.617 -12.900 1.00 98.69 119 LEU A O 1
ATOM 949 N N . VAL A 1 120 ? 8.327 -0.654 -13.826 1.00 98.56 120 VAL A N 1
ATOM 950 C CA . VAL A 1 120 ? 8.836 -1.236 -15.079 1.00 98.56 120 VAL A CA 1
ATOM 951 C C . VAL A 1 120 ? 10.003 -2.187 -14.809 1.00 98.56 120 VAL A C 1
ATOM 953 O O . VAL A 1 120 ? 10.008 -3.301 -15.328 1.00 98.56 120 VAL A O 1
ATOM 956 N N . ASN A 1 121 ? 10.954 -1.787 -13.960 1.00 98.50 121 ASN A N 1
ATOM 957 C CA . ASN A 1 121 ? 12.130 -2.596 -13.631 1.00 98.50 121 ASN A CA 1
ATOM 958 C C . ASN A 1 121 ? 11.810 -3.818 -12.757 1.00 98.50 121 ASN A C 1
ATOM 960 O O . ASN A 1 121 ? 12.498 -4.833 -12.849 1.00 98.50 121 ASN A O 1
ATOM 964 N N . LEU A 1 122 ? 10.781 -3.744 -11.907 1.00 98.44 122 LEU A N 1
ATOM 965 C CA . LEU A 1 122 ? 10.266 -4.916 -11.196 1.00 98.44 122 LEU A CA 1
ATOM 966 C C . LEU A 1 122 ? 9.628 -5.908 -12.178 1.00 98.44 122 LEU A C 1
ATOM 968 O O . LEU A 1 122 ? 9.804 -7.118 -12.036 1.00 98.44 122 LEU A O 1
ATOM 972 N N . GLY A 1 123 ? 8.915 -5.398 -13.182 1.00 98.38 123 GLY A N 1
ATOM 973 C CA . GLY A 1 123 ? 8.201 -6.210 -14.155 1.00 98.38 123 GLY A CA 1
ATOM 974 C C . GLY A 1 123 ? 6.985 -6.924 -13.559 1.00 98.38 123 GLY A C 1
ATOM 975 O O . GLY A 1 123 ? 6.685 -6.830 -12.365 1.00 98.38 123 GLY A O 1
ATOM 976 N N . LYS A 1 124 ? 6.264 -7.648 -14.420 1.00 98.38 124 LYS A N 1
ATOM 977 C CA . LYS A 1 124 ? 4.971 -8.262 -14.091 1.00 98.38 124 LYS A CA 1
ATOM 978 C C . LYS A 1 124 ? 5.046 -9.199 -12.882 1.00 98.38 124 LYS A C 1
ATOM 980 O O . LYS A 1 124 ? 4.361 -8.963 -11.892 1.00 98.38 124 LYS A O 1
ATOM 985 N N . ASP A 1 125 ? 5.881 -10.233 -12.954 1.00 98.38 125 ASP A N 1
ATOM 986 C CA . ASP A 1 125 ? 5.863 -11.339 -11.985 1.00 98.38 125 ASP A CA 1
ATOM 987 C C . ASP A 1 125 ? 6.204 -10.874 -10.562 1.00 98.38 125 ASP A C 1
ATOM 989 O O . ASP A 1 125 ? 5.583 -11.283 -9.579 1.00 98.38 125 ASP A O 1
ATOM 993 N N . ARG A 1 126 ? 7.179 -9.965 -10.434 1.00 98.38 126 ARG A N 1
ATOM 994 C CA . ARG A 1 126 ? 7.568 -9.413 -9.131 1.00 98.38 126 ARG A CA 1
ATOM 995 C C . ARG A 1 126 ? 6.493 -8.495 -8.564 1.00 98.38 126 ARG A C 1
ATOM 997 O O . ARG A 1 126 ? 6.212 -8.566 -7.368 1.00 98.38 126 ARG A O 1
ATOM 1004 N N . LEU A 1 127 ? 5.875 -7.663 -9.403 1.00 98.19 127 LEU A N 1
ATOM 1005 C CA . LEU A 1 127 ? 4.760 -6.819 -8.978 1.00 98.19 127 LEU A CA 1
ATOM 1006 C C . LEU A 1 127 ? 3.542 -7.638 -8.567 1.00 98.19 127 LEU A C 1
ATOM 1008 O O . LEU A 1 127 ? 2.872 -7.264 -7.611 1.00 98.19 127 LEU A O 1
ATOM 1012 N N . GLU A 1 128 ? 3.280 -8.761 -9.232 1.00 97.94 128 GLU A N 1
ATOM 1013 C CA . GLU A 1 128 ? 2.180 -9.657 -8.884 1.00 97.94 128 GLU A CA 1
ATOM 1014 C C . GLU A 1 128 ? 2.387 -10.258 -7.486 1.00 97.94 128 GLU A C 1
ATOM 1016 O O . GLU A 1 128 ? 1.480 -10.237 -6.653 1.00 97.94 128 GLU A O 1
ATOM 1021 N N . ASN A 1 129 ? 3.611 -10.699 -7.177 1.00 97.50 129 ASN A N 1
ATOM 1022 C CA . ASN A 1 129 ? 3.965 -11.204 -5.848 1.00 97.50 129 ASN A CA 1
ATOM 1023 C C . ASN A 1 129 ? 3.838 -10.133 -4.756 1.00 97.50 129 ASN A C 1
ATOM 1025 O O . ASN A 1 129 ? 3.273 -10.404 -3.693 1.00 97.50 129 ASN A O 1
ATOM 1029 N N . ILE A 1 130 ? 4.325 -8.915 -5.021 1.00 97.56 130 ILE A N 1
ATOM 1030 C CA . ILE A 1 130 ? 4.168 -7.777 -4.105 1.00 97.56 130 ILE A CA 1
ATOM 1031 C C . ILE A 1 130 ? 2.679 -7.481 -3.883 1.00 97.56 130 ILE A C 1
ATOM 1033 O O . ILE A 1 130 ? 2.232 -7.376 -2.741 1.00 97.56 130 ILE A O 1
ATOM 1037 N N . ALA A 1 131 ? 1.901 -7.375 -4.964 1.00 97.06 131 ALA A N 1
ATOM 1038 C CA . ALA A 1 131 ? 0.479 -7.066 -4.902 1.00 97.06 131 ALA A CA 1
ATOM 1039 C C . ALA A 1 131 ? -0.281 -8.124 -4.101 1.00 97.06 131 ALA A C 1
ATOM 1041 O O . ALA A 1 131 ? -1.045 -7.770 -3.210 1.00 97.06 131 ALA A O 1
ATOM 1042 N N . LYS A 1 132 ? -0.004 -9.413 -4.320 1.00 95.19 132 LYS A N 1
ATOM 1043 C CA . LYS A 1 132 ? -0.611 -10.516 -3.567 1.00 95.19 132 LYS A CA 1
ATOM 1044 C C . LYS A 1 132 ? -0.373 -10.400 -2.059 1.00 95.19 132 LYS A C 1
ATOM 1046 O O . LYS A 1 132 ? -1.320 -10.561 -1.286 1.00 95.19 132 LYS A O 1
ATOM 1051 N N . GLY A 1 133 ? 0.864 -10.126 -1.637 1.00 93.06 133 GLY A N 1
ATOM 1052 C CA . GLY A 1 133 ? 1.195 -9.918 -0.223 1.00 93.06 133 GLY A CA 1
ATOM 1053 C C . GLY A 1 133 ? 0.484 -8.694 0.357 1.00 93.06 133 GLY A C 1
ATOM 1054 O O . GLY A 1 133 ? -0.127 -8.763 1.426 1.00 93.06 133 GLY A O 1
ATOM 1055 N N . MET A 1 134 ? 0.486 -7.591 -0.389 1.00 95.62 134 MET A N 1
ATOM 1056 C CA . MET A 1 134 ? -0.169 -6.347 0.003 1.00 95.62 134 MET A CA 1
ATOM 1057 C C . MET A 1 134 ? -1.694 -6.493 0.104 1.00 95.62 134 MET A C 1
ATOM 1059 O O . MET A 1 134 ? -2.284 -6.009 1.066 1.00 95.62 134 MET A O 1
ATOM 1063 N N . SER A 1 135 ? -2.344 -7.224 -0.806 1.00 93.88 135 SER A N 1
ATOM 1064 C CA . SER A 1 135 ? -3.789 -7.483 -0.757 1.00 93.88 135 SER A CA 1
ATOM 1065 C C . SER A 1 135 ? -4.206 -8.182 0.539 1.00 93.88 135 SER A C 1
ATOM 1067 O O . SER A 1 135 ? -5.241 -7.845 1.109 1.00 93.88 135 SER A O 1
ATOM 1069 N N . VAL A 1 136 ? -3.397 -9.110 1.068 1.00 92.56 136 VAL A N 1
ATOM 1070 C CA . VAL A 1 136 ? -3.673 -9.741 2.375 1.00 92.56 136 VAL A CA 1
ATOM 1071 C C . VAL A 1 136 ? -3.688 -8.696 3.491 1.00 92.56 136 VAL A C 1
ATOM 1073 O O . VAL A 1 136 ? -4.616 -8.677 4.303 1.00 92.56 136 VAL A O 1
ATOM 1076 N N . THR A 1 137 ? -2.708 -7.790 3.507 1.00 93.25 137 THR A N 1
ATOM 1077 C CA . THR A 1 137 ? -2.669 -6.680 4.465 1.00 93.25 137 THR A CA 1
ATOM 1078 C C . THR A 1 137 ? -3.874 -5.749 4.310 1.00 93.25 137 THR A C 1
ATOM 1080 O O . THR A 1 137 ? -4.506 -5.394 5.306 1.00 93.25 137 THR A O 1
ATOM 1083 N N . LEU A 1 138 ? -4.228 -5.371 3.078 1.00 94.38 138 LEU A N 1
ATOM 1084 C CA . LEU A 1 138 ? -5.340 -4.454 2.819 1.00 94.38 138 LEU A CA 1
ATOM 1085 C C . LEU A 1 138 ? -6.693 -5.045 3.210 1.00 94.38 138 LEU A C 1
ATOM 1087 O O . LEU A 1 138 ? -7.525 -4.320 3.750 1.00 94.38 138 LEU A O 1
ATOM 1091 N N . ARG A 1 139 ? -6.904 -6.354 3.041 1.00 93.00 139 ARG A N 1
ATOM 1092 C CA . ARG A 1 139 ? -8.109 -7.029 3.551 1.00 93.00 139 ARG A CA 1
ATOM 1093 C C . ARG A 1 139 ? -8.178 -7.009 5.077 1.00 93.00 139 ARG A C 1
ATOM 1095 O O . ARG A 1 139 ? -9.248 -6.746 5.623 1.00 93.00 139 ARG A O 1
ATOM 1102 N N . ALA A 1 140 ? -7.058 -7.238 5.769 1.00 92.75 140 ALA A N 1
ATOM 1103 C CA . ALA A 1 140 ? -7.009 -7.149 7.232 1.00 92.75 140 ALA A CA 1
ATOM 1104 C C . ALA A 1 140 ? -7.355 -5.729 7.715 1.00 92.75 140 ALA A C 1
ATOM 1106 O O . ALA A 1 140 ? -8.209 -5.563 8.588 1.00 92.75 140 ALA A O 1
ATOM 1107 N N . ARG A 1 141 ? -6.768 -4.707 7.078 1.00 95.12 141 ARG A N 1
ATOM 1108 C CA . ARG A 1 141 ? -7.092 -3.296 7.320 1.00 95.12 141 ARG A CA 1
ATOM 1109 C C . ARG A 1 141 ? -8.564 -2.992 7.039 1.00 95.12 141 ARG A C 1
ATOM 1111 O O . ARG A 1 141 ? -9.224 -2.358 7.857 1.00 95.12 141 ARG A O 1
ATOM 1118 N N . LYS A 1 142 ? -9.097 -3.457 5.907 1.00 93.81 142 LYS A N 1
ATOM 1119 C CA . LYS A 1 142 ? -10.501 -3.260 5.531 1.00 93.81 142 LYS A CA 1
ATOM 1120 C C . LYS A 1 142 ? -11.455 -3.848 6.569 1.00 93.81 142 LYS A C 1
ATOM 1122 O O . LYS A 1 142 ? -12.397 -3.172 6.951 1.00 93.81 142 LYS A O 1
ATOM 1127 N N . GLY A 1 143 ? -11.175 -5.039 7.099 1.00 92.56 143 GLY A N 1
ATOM 1128 C CA . GLY A 1 143 ? -11.997 -5.625 8.163 1.00 92.56 143 GLY A CA 1
ATOM 1129 C C . GLY A 1 143 ? -12.079 -4.761 9.430 1.00 92.56 143 GLY A C 1
ATOM 1130 O O . GLY A 1 143 ? -13.098 -4.781 10.119 1.00 92.56 143 GLY A O 1
ATOM 1131 N N . ILE A 1 144 ? -11.042 -3.969 9.722 1.00 94.56 144 ILE A N 1
ATOM 1132 C CA . ILE A 1 144 ? -11.039 -3.009 10.837 1.00 94.56 144 ILE A CA 1
ATOM 1133 C C . ILE A 1 144 ? -11.873 -1.777 10.480 1.00 94.56 144 ILE A C 1
ATOM 1135 O O . ILE A 1 144 ? -12.710 -1.374 11.281 1.00 94.56 144 ILE A O 1
ATOM 1139 N N . VAL A 1 145 ? -11.700 -1.223 9.275 1.00 95.75 145 VAL A N 1
ATOM 1140 C CA . VAL A 1 145 ? -12.510 -0.094 8.777 1.00 95.75 145 VAL A CA 1
ATOM 1141 C C . VAL A 1 145 ? -13.998 -0.438 8.794 1.00 95.75 145 VAL A C 1
ATOM 1143 O O . VAL A 1 145 ? -14.784 0.294 9.384 1.00 95.75 145 VAL A O 1
ATOM 1146 N N . ASP A 1 146 ? -14.371 -1.591 8.240 1.00 94.19 146 ASP A N 1
ATOM 1147 C CA . ASP A 1 146 ? -15.760 -2.049 8.197 1.00 94.19 146 ASP A CA 1
ATOM 1148 C C . ASP A 1 146 ? -16.332 -2.215 9.626 1.00 94.19 146 ASP A C 1
ATOM 1150 O O . ASP A 1 146 ? -17.503 -1.932 9.875 1.00 94.19 146 ASP A O 1
ATOM 1154 N N . THR A 1 147 ? -15.501 -2.625 10.596 1.00 93.88 147 THR A N 1
ATOM 1155 C CA . THR A 1 147 ? -15.892 -2.698 12.017 1.00 93.88 147 THR A CA 1
ATOM 1156 C C . THR A 1 147 ? -16.132 -1.310 12.615 1.00 93.88 147 THR A C 1
ATOM 1158 O O . THR A 1 147 ? -17.151 -1.104 13.270 1.00 93.88 147 THR A O 1
ATOM 1161 N N . ILE A 1 148 ? -15.239 -0.345 12.364 1.00 94.19 148 ILE A N 1
ATOM 1162 C CA . ILE A 1 148 ? -15.403 1.050 12.810 1.00 94.19 148 ILE A CA 1
ATOM 1163 C C . ILE A 1 148 ? -16.703 1.640 12.253 1.00 94.19 148 ILE A C 1
ATOM 1165 O O . ILE A 1 148 ? -17.469 2.274 12.980 1.00 94.19 148 ILE A O 1
ATOM 1169 N N . GLU A 1 149 ? -16.982 1.421 10.969 1.00 93.62 149 GLU A N 1
ATOM 1170 C CA . GLU A 1 149 ? -18.198 1.918 10.324 1.00 93.62 149 GLU A CA 1
ATOM 1171 C C . GLU A 1 149 ? -19.462 1.329 10.968 1.00 93.62 149 GLU A C 1
ATOM 1173 O O . GLU A 1 149 ? -20.415 2.072 11.230 1.00 93.62 149 GLU A O 1
ATOM 1178 N N . ALA A 1 150 ? -19.436 0.033 11.298 1.00 92.56 150 ALA A N 1
ATOM 1179 C CA . ALA A 1 150 ? -20.559 -0.706 11.873 1.00 92.56 150 ALA A CA 1
ATOM 1180 C C . ALA A 1 150 ? -20.838 -0.422 13.360 1.00 92.56 150 ALA A C 1
ATOM 1182 O O . ALA A 1 150 ? -21.955 -0.674 13.820 1.00 92.56 150 ALA A O 1
ATOM 1183 N N . LEU A 1 151 ? -19.862 0.086 14.120 1.00 91.94 151 LEU A N 1
ATOM 1184 C CA . LEU A 1 151 ? -20.056 0.419 15.534 1.00 91.94 151 LEU A CA 1
ATOM 1185 C C . LEU A 1 151 ? -21.216 1.418 15.721 1.00 91.94 151 LEU A C 1
ATOM 1187 O O . LEU A 1 151 ? -21.555 2.200 14.830 1.00 91.94 151 LEU A O 1
ATOM 1191 N N . LYS A 1 152 ? -21.852 1.409 16.893 1.00 92.81 152 LYS A N 1
ATOM 1192 C CA . LYS A 1 152 ? -22.886 2.402 17.253 1.00 92.81 152 LYS A CA 1
ATOM 1193 C C . LYS A 1 152 ? -22.386 3.397 18.289 1.00 92.81 152 LYS A C 1
ATOM 1195 O O . LYS A 1 152 ? -22.788 4.556 18.251 1.00 92.81 152 LYS A O 1
ATOM 1200 N N . ASP A 1 153 ? -21.515 2.948 19.187 1.00 93.31 153 ASP A N 1
ATOM 1201 C CA . ASP A 1 153 ? -20.909 3.799 20.199 1.00 93.31 153 ASP A CA 1
ATOM 1202 C C . ASP A 1 153 ? -19.836 4.696 19.567 1.00 93.31 153 ASP A C 1
ATOM 1204 O O . ASP A 1 153 ? -18.886 4.221 18.943 1.00 93.31 153 ASP A O 1
ATOM 1208 N N . GLN A 1 154 ? -20.007 6.013 19.696 1.00 93.56 154 GLN A N 1
ATOM 1209 C CA . GLN A 1 154 ? -19.085 6.980 19.099 1.00 93.56 154 GLN A CA 1
ATOM 1210 C C . GLN A 1 154 ? -17.724 7.001 19.807 1.00 93.56 154 GLN A C 1
ATOM 1212 O O . GLN A 1 154 ? -16.715 7.274 19.164 1.00 93.56 154 GLN A O 1
ATOM 1217 N N . THR A 1 155 ? -17.682 6.694 21.103 1.00 93.81 155 THR A N 1
ATOM 1218 C CA . THR A 1 155 ? -16.436 6.638 21.875 1.00 93.81 155 THR A CA 1
ATOM 1219 C C . THR A 1 155 ? -15.586 5.463 21.406 1.00 93.81 155 THR A C 1
ATOM 1221 O O . THR A 1 155 ? -14.406 5.646 21.118 1.00 93.81 155 THR A O 1
ATOM 1224 N N . GLU A 1 156 ? -16.193 4.283 21.240 1.00 93.50 156 GLU A N 1
ATOM 1225 C CA . GLU A 1 156 ? -15.513 3.100 20.695 1.00 93.50 156 GLU A CA 1
ATOM 1226 C C . GLU A 1 156 ? -15.039 3.334 19.252 1.00 93.50 156 GLU A C 1
ATOM 1228 O O . GLU A 1 156 ? -13.929 2.935 18.895 1.00 93.50 156 GLU A O 1
ATOM 1233 N N . LYS A 1 157 ? -15.841 4.027 18.424 1.00 94.25 157 LYS A N 1
ATOM 1234 C CA . LYS A 1 157 ? -15.424 4.433 17.069 1.00 94.25 157 LYS A CA 1
ATOM 1235 C C . LYS A 1 157 ? -14.201 5.328 17.084 1.00 94.25 157 LYS A C 1
ATOM 1237 O O . LYS A 1 157 ? -13.248 5.053 16.360 1.00 94.25 157 LYS A O 1
ATOM 1242 N N . ASP A 1 158 ? -14.249 6.405 17.863 1.00 95.31 158 ASP A N 1
ATOM 1243 C CA . ASP A 1 158 ? -13.179 7.399 17.913 1.00 95.31 158 ASP A CA 1
ATOM 1244 C C . ASP A 1 158 ? -11.884 6.774 18.445 1.00 95.31 158 ASP A C 1
ATOM 1246 O O . ASP A 1 158 ? -10.798 7.061 17.934 1.00 95.31 158 ASP A O 1
ATOM 1250 N N . GLU A 1 159 ? -11.990 5.880 19.432 1.00 94.44 159 GLU A N 1
ATOM 1251 C CA . GLU A 1 159 ? -10.846 5.139 19.950 1.00 94.44 159 GLU A CA 1
ATOM 1252 C C . GLU A 1 159 ? -10.261 4.198 18.887 1.00 94.44 159 GLU A C 1
ATOM 1254 O O . GLU A 1 159 ? -9.058 4.251 18.611 1.00 94.44 159 GLU A O 1
ATOM 1259 N N . LEU A 1 160 ? -11.087 3.372 18.241 1.00 95.25 160 LEU A N 1
ATOM 1260 C CA . LEU A 1 160 ? -10.614 2.419 17.239 1.00 95.25 160 LEU A CA 1
ATOM 1261 C C . LEU A 1 160 ? -10.046 3.119 15.986 1.00 95.25 160 LEU A C 1
ATOM 1263 O O . LEU A 1 160 ? -9.005 2.692 15.479 1.00 95.25 160 LEU A O 1
ATOM 1267 N N . ASP A 1 161 ? -10.655 4.223 15.529 1.00 96.19 161 ASP A N 1
ATOM 1268 C CA . ASP A 1 161 ? -10.133 5.071 14.440 1.00 96.19 161 ASP A CA 1
ATOM 1269 C C . ASP A 1 161 ? -8.762 5.651 14.800 1.00 96.19 161 ASP A C 1
ATOM 1271 O O . ASP A 1 161 ? -7.829 5.604 13.995 1.00 96.19 161 ASP A O 1
ATOM 1275 N N . PHE A 1 162 ? -8.590 6.136 16.035 1.00 95.50 162 PHE A N 1
ATOM 1276 C CA . PHE A 1 162 ? -7.301 6.638 16.502 1.00 95.50 162 PHE A CA 1
ATOM 1277 C C . PHE A 1 162 ? -6.203 5.567 16.410 1.00 95.50 162 PHE A C 1
ATOM 1279 O O . PHE A 1 162 ? -5.118 5.844 15.887 1.00 95.50 162 PHE A O 1
ATOM 1286 N N . TYR A 1 163 ? -6.473 4.334 16.855 1.00 95.44 163 TYR A N 1
ATOM 1287 C CA . TYR A 1 163 ? -5.498 3.242 16.751 1.00 95.44 163 TYR A CA 1
ATOM 1288 C C . TYR A 1 163 ? -5.221 2.832 15.308 1.00 95.44 163 TYR A C 1
ATOM 1290 O O . TYR A 1 163 ? -4.058 2.596 14.964 1.00 95.44 163 TYR A O 1
ATOM 1298 N N . LEU A 1 164 ? -6.248 2.794 14.456 1.00 96.25 164 LEU A N 1
ATOM 1299 C CA . LEU A 1 164 ? -6.067 2.526 13.035 1.00 96.25 164 LEU A CA 1
ATOM 1300 C C . LEU A 1 164 ? -5.151 3.573 12.389 1.00 96.25 164 LEU A C 1
ATOM 1302 O O . LEU A 1 164 ? -4.210 3.198 11.697 1.00 96.25 164 LEU A O 1
ATOM 1306 N N . VAL A 1 165 ? -5.350 4.865 12.670 1.00 96.19 165 VAL A N 1
ATOM 1307 C CA . VAL A 1 165 ? -4.495 5.953 12.158 1.00 96.19 165 VAL A CA 1
ATOM 1308 C C . VAL A 1 165 ? -3.040 5.795 12.612 1.00 96.19 165 VAL A C 1
ATOM 1310 O O . VAL A 1 165 ? -2.115 6.016 11.825 1.00 96.19 165 VAL A O 1
ATOM 1313 N N . VAL A 1 166 ? -2.812 5.410 13.872 1.00 94.62 166 VAL A N 1
ATOM 1314 C CA . VAL A 1 166 ? -1.459 5.169 14.399 1.00 94.62 166 VAL A CA 1
ATOM 1315 C C . VAL A 1 166 ? -0.787 4.005 13.668 1.00 94.62 166 VAL A C 1
ATOM 1317 O O . VAL A 1 166 ? 0.352 4.146 13.216 1.00 94.62 166 VAL A O 1
ATOM 1320 N N . VAL A 1 167 ? -1.488 2.882 13.517 1.00 94.94 167 VAL A N 1
ATOM 1321 C CA . VAL A 1 167 ? -0.977 1.689 12.828 1.00 94.94 167 VAL A CA 1
ATOM 1322 C C . VAL A 1 167 ? -0.759 1.946 11.337 1.00 94.94 167 VAL A C 1
ATOM 1324 O O . VAL A 1 167 ? 0.282 1.565 10.804 1.00 94.94 167 VAL A O 1
ATOM 1327 N N . ASP A 1 168 ? -1.665 2.664 10.673 1.00 95.00 168 ASP A N 1
ATOM 1328 C CA . ASP A 1 168 ? -1.509 3.074 9.276 1.00 95.00 168 ASP A CA 1
ATOM 1329 C C . ASP A 1 168 ? -0.234 3.889 9.082 1.00 95.00 168 ASP A C 1
ATOM 1331 O O . ASP A 1 168 ? 0.552 3.606 8.178 1.00 95.00 168 ASP A O 1
ATOM 1335 N N . LYS A 1 169 ? 0.019 4.870 9.957 1.00 94.62 169 LYS A N 1
ATOM 1336 C CA . LYS A 1 169 ? 1.232 5.689 9.890 1.00 94.62 169 LYS A CA 1
ATOM 1337 C C . LYS A 1 169 ? 2.496 4.852 10.095 1.00 94.62 169 LYS A C 1
ATOM 1339 O O . LYS A 1 169 ? 3.486 5.056 9.389 1.00 94.62 169 LYS A O 1
ATOM 1344 N N . GLN A 1 170 ? 2.473 3.912 11.040 1.00 94.38 170 GLN A N 1
ATOM 1345 C CA . GLN A 1 170 ? 3.586 2.985 11.263 1.00 94.38 170 GLN A CA 1
ATOM 1346 C C . GLN A 1 170 ? 3.837 2.118 10.028 1.00 94.38 170 GLN A C 1
ATOM 1348 O O . GLN A 1 170 ? 4.979 1.996 9.585 1.00 94.38 170 GLN A O 1
ATOM 1353 N N . TYR A 1 171 ? 2.779 1.579 9.422 1.00 95.44 171 TYR A N 1
ATOM 1354 C CA . TYR A 1 171 ? 2.904 0.756 8.229 1.00 95.44 171 TYR A CA 1
ATOM 1355 C C . TYR A 1 171 ? 3.382 1.556 7.013 1.00 95.44 171 TYR A C 1
ATOM 1357 O O . TYR A 1 171 ? 4.258 1.097 6.286 1.00 95.44 171 TYR A O 1
ATOM 1365 N N . PHE A 1 172 ? 2.890 2.784 6.828 1.00 95.62 172 PHE A N 1
ATOM 1366 C CA . PHE A 1 172 ? 3.369 3.707 5.793 1.00 95.62 172 PHE A CA 1
ATOM 1367 C C . PHE A 1 172 ? 4.869 3.976 5.926 1.00 95.62 172 PHE A C 1
ATOM 1369 O O . PHE A 1 172 ? 5.605 3.887 4.945 1.00 95.62 172 PHE A O 1
ATOM 1376 N N . SER A 1 173 ? 5.329 4.263 7.146 1.00 95.94 173 SER A N 1
ATOM 1377 C CA . SER A 1 173 ? 6.749 4.454 7.457 1.00 95.94 173 SER A CA 1
ATOM 1378 C C . SER A 1 173 ? 7.571 3.200 7.141 1.00 95.94 173 SER A C 1
ATOM 1380 O O . SER A 1 173 ? 8.647 3.284 6.551 1.00 95.94 173 SER A O 1
ATOM 1382 N N . PHE A 1 174 ? 7.044 2.022 7.475 1.00 95.06 174 PHE A N 1
ATOM 1383 C CA . PHE A 1 174 ? 7.703 0.753 7.189 1.00 95.06 174 PHE A CA 1
ATOM 1384 C C . PHE A 1 174 ? 7.823 0.484 5.682 1.00 95.06 174 PHE A C 1
ATOM 1386 O O . PHE A 1 174 ? 8.921 0.220 5.198 1.00 95.06 174 PHE A O 1
ATOM 1393 N N . LEU A 1 175 ? 6.736 0.641 4.918 1.00 97.19 175 LEU A N 1
ATOM 1394 C CA . LEU A 1 175 ? 6.755 0.504 3.456 1.00 97.19 175 LEU A CA 1
ATOM 1395 C C . LEU A 1 175 ? 7.734 1.480 2.803 1.00 97.19 175 LEU A C 1
ATOM 1397 O O . LEU A 1 175 ? 8.483 1.093 1.909 1.00 97.19 175 LEU A O 1
ATOM 1401 N N . LYS A 1 176 ? 7.772 2.729 3.279 1.00 97.69 176 LYS A N 1
ATOM 1402 C CA . LYS A 1 176 ? 8.735 3.733 2.823 1.00 97.69 176 LYS A CA 1
ATOM 1403 C C . LYS A 1 176 ? 10.176 3.276 3.033 1.00 97.69 176 LYS A C 1
ATOM 1405 O O . LYS A 1 176 ? 10.986 3.409 2.117 1.00 97.69 176 LYS A O 1
ATOM 1410 N N . SER A 1 177 ? 10.488 2.719 4.203 1.00 96.88 177 SER A N 1
ATOM 1411 C CA . SER A 1 177 ? 11.819 2.183 4.497 1.00 96.88 177 SER A CA 1
ATOM 1412 C C . SER A 1 177 ? 12.196 1.061 3.529 1.00 96.88 177 SER A C 1
ATOM 1414 O O . SER A 1 177 ? 13.260 1.126 2.924 1.00 96.88 177 SER A O 1
ATOM 1416 N N . LEU A 1 178 ? 11.307 0.086 3.318 1.00 96.62 178 LEU A N 1
ATOM 1417 C CA . LEU A 1 178 ? 11.536 -1.037 2.396 1.00 96.62 178 LEU A CA 1
ATOM 1418 C C . LEU A 1 178 ? 11.688 -0.578 0.936 1.00 96.62 178 LEU A C 1
ATOM 1420 O O . LEU A 1 178 ? 12.487 -1.121 0.182 1.00 96.62 178 LEU A O 1
ATOM 1424 N N . GLY A 1 179 ? 10.939 0.450 0.533 1.00 97.06 179 GLY A N 1
ATOM 1425 C CA . GLY A 1 179 ? 11.042 1.055 -0.796 1.00 97.06 179 GLY A CA 1
ATOM 1426 C C . GLY A 1 179 ? 12.296 1.908 -1.008 1.00 97.06 179 GLY A C 1
ATOM 1427 O O . GLY A 1 179 ? 12.584 2.287 -2.142 1.00 97.06 179 GLY A O 1
ATOM 1428 N N . SER A 1 180 ? 13.035 2.229 0.057 1.00 96.94 180 SER A N 1
ATOM 1429 C CA . SER A 1 180 ? 14.215 3.104 0.014 1.00 96.94 180 SER A CA 1
ATOM 1430 C C . SER A 1 180 ? 15.534 2.363 -0.179 1.00 96.94 180 SER A C 1
ATOM 1432 O O . SER A 1 180 ? 16.591 2.984 -0.099 1.00 96.94 180 SER A O 1
ATOM 1434 N N . GLU A 1 181 ? 15.483 1.055 -0.415 1.00 96.56 181 GLU A N 1
ATOM 1435 C CA . GLU A 1 181 ? 16.671 0.250 -0.665 1.00 96.56 181 GLU A CA 1
ATOM 1436 C C . GLU A 1 181 ? 17.394 0.661 -1.958 1.00 96.56 181 GLU A C 1
ATOM 1438 O O . GLU A 1 181 ? 16.802 1.170 -2.913 1.00 96.56 181 GLU A O 1
ATOM 1443 N N . ASN A 1 182 ? 18.703 0.411 -2.001 1.00 93.50 182 ASN A N 1
ATOM 1444 C CA . ASN A 1 182 ? 19.578 0.933 -3.057 1.00 93.50 182 ASN A CA 1
ATOM 1445 C C . ASN A 1 182 ? 19.448 0.210 -4.409 1.00 93.50 182 ASN A C 1
ATOM 1447 O O . ASN A 1 182 ? 20.006 0.668 -5.405 1.00 93.50 182 ASN A O 1
ATOM 1451 N N . THR A 1 183 ? 18.757 -0.931 -4.461 1.00 97.38 183 THR A N 1
ATOM 1452 C CA . THR A 1 183 ? 18.579 -1.717 -5.689 1.00 97.38 183 THR A CA 1
ATOM 1453 C C . THR A 1 183 ? 17.149 -2.221 -5.816 1.00 97.38 183 THR A C 1
ATOM 1455 O O . THR A 1 183 ? 16.462 -2.450 -4.821 1.00 97.38 183 THR A O 1
ATOM 1458 N N . VAL A 1 184 ? 16.713 -2.454 -7.056 1.00 97.62 184 VAL A N 1
ATOM 1459 C CA . VAL A 1 184 ? 15.380 -3.004 -7.352 1.00 97.62 184 VAL A CA 1
ATOM 1460 C C . VAL A 1 184 ? 15.182 -4.381 -6.707 1.00 97.62 184 VAL A C 1
ATOM 1462 O O . VAL A 1 184 ? 14.089 -4.677 -6.232 1.00 97.62 184 VAL A O 1
ATOM 1465 N N . ASP A 1 185 ? 16.231 -5.208 -6.637 1.00 98.12 185 ASP A N 1
ATOM 1466 C CA . ASP A 1 185 ? 16.174 -6.529 -5.994 1.00 98.12 185 ASP A CA 1
ATOM 1467 C C . ASP A 1 185 ? 15.943 -6.433 -4.481 1.00 98.12 185 ASP A C 1
ATOM 1469 O O . ASP A 1 185 ? 15.141 -7.191 -3.934 1.00 98.12 185 ASP A O 1
ATOM 1473 N N . LEU A 1 186 ? 16.599 -5.485 -3.806 1.00 97.69 186 LEU A N 1
ATOM 1474 C CA . LEU A 1 186 ? 16.402 -5.263 -2.373 1.00 97.69 186 LEU A CA 1
ATOM 1475 C C . LEU A 1 186 ? 15.028 -4.652 -2.080 1.00 97.69 186 LEU A C 1
ATOM 1477 O O . LEU A 1 186 ? 14.359 -5.099 -1.150 1.00 97.69 186 LEU A O 1
ATOM 1481 N N . VAL A 1 187 ? 14.562 -3.711 -2.910 1.00 98.06 187 VAL A N 1
ATOM 1482 C CA . VAL A 1 187 ? 13.192 -3.178 -2.816 1.00 98.06 187 VAL A CA 1
ATOM 1483 C C . VAL A 1 187 ? 12.168 -4.302 -2.981 1.00 98.06 187 VAL A C 1
ATOM 1485 O O . VAL A 1 187 ? 11.241 -4.415 -2.179 1.00 98.06 187 VAL A O 1
ATOM 1488 N N . TYR A 1 188 ? 12.346 -5.165 -3.987 1.00 98.25 188 TYR A N 1
ATOM 1489 C CA . TYR A 1 188 ? 11.500 -6.340 -4.186 1.00 98.25 188 TYR A CA 1
ATOM 1490 C C . TYR A 1 188 ? 11.498 -7.243 -2.948 1.00 98.25 188 TYR A C 1
ATOM 1492 O O . TYR A 1 188 ? 10.431 -7.522 -2.405 1.00 98.25 188 TYR A O 1
ATOM 1500 N N . GLY A 1 189 ? 12.679 -7.651 -2.472 1.00 96.88 189 GLY A N 1
ATOM 1501 C CA . GLY A 1 189 ? 12.833 -8.515 -1.300 1.00 96.88 189 GLY A CA 1
ATOM 1502 C C . GLY A 1 189 ? 12.168 -7.940 -0.048 1.00 96.88 189 GLY A C 1
ATOM 1503 O O . GLY A 1 189 ? 11.421 -8.640 0.638 1.00 96.88 189 GLY A O 1
ATOM 1504 N N . GLY A 1 190 ? 12.367 -6.647 0.209 1.00 95.31 190 GLY A N 1
ATOM 1505 C CA . GLY A 1 190 ? 11.738 -5.945 1.320 1.00 95.31 190 GLY A CA 1
ATOM 1506 C C . GLY A 1 190 ? 10.216 -5.942 1.207 1.00 95.31 190 GLY A C 1
ATOM 1507 O O . GLY A 1 190 ? 9.531 -6.390 2.128 1.00 95.31 190 GLY A O 1
ATOM 1508 N N . LEU A 1 191 ? 9.674 -5.514 0.064 1.00 95.69 191 LEU A N 1
ATOM 1509 C CA . LEU A 1 191 ? 8.228 -5.416 -0.138 1.00 95.69 191 LEU A CA 1
ATOM 1510 C C . LEU A 1 191 ? 7.515 -6.776 -0.118 1.00 95.69 191 LEU A C 1
ATOM 1512 O O . LEU A 1 191 ? 6.407 -6.839 0.400 1.00 95.69 191 LEU A O 1
ATOM 1516 N N . ILE A 1 192 ? 8.111 -7.872 -0.599 1.00 94.44 192 ILE A N 1
ATOM 1517 C CA . ILE A 1 192 ? 7.455 -9.193 -0.497 1.00 94.44 192 ILE A CA 1
ATOM 1518 C C . ILE A 1 192 ? 7.476 -9.767 0.923 1.00 94.44 192 ILE A C 1
ATOM 1520 O O . ILE A 1 192 ? 6.617 -10.571 1.277 1.00 94.44 192 ILE A O 1
ATOM 1524 N N . SER A 1 193 ? 8.463 -9.375 1.732 1.00 86.56 193 SER A N 1
ATOM 1525 C CA . SER A 1 193 ? 8.657 -9.890 3.093 1.00 86.56 193 SER A CA 1
ATOM 1526 C C . SER A 1 193 ? 7.823 -9.167 4.153 1.00 86.56 193 SER A C 1
ATOM 1528 O O . SER A 1 193 ? 7.855 -9.549 5.324 1.00 86.56 193 SER A O 1
ATOM 1530 N N . HIS A 1 194 ? 7.078 -8.120 3.780 1.00 83.25 194 HIS A N 1
ATOM 1531 C CA . HIS A 1 194 ? 6.381 -7.297 4.760 1.00 83.25 194 HIS A CA 1
ATOM 1532 C C . HIS A 1 194 ? 5.323 -8.109 5.536 1.00 83.25 194 HIS A C 1
ATOM 1534 O O . HIS A 1 194 ? 4.535 -8.864 4.966 1.00 83.25 194 HIS A O 1
ATOM 1540 N N . THR A 1 195 ? 5.202 -7.879 6.842 1.00 72.88 195 THR A N 1
ATOM 1541 C CA . THR A 1 195 ? 4.196 -8.530 7.705 1.00 72.88 195 THR A CA 1
ATOM 1542 C C . THR A 1 195 ? 3.085 -7.565 8.127 1.00 72.88 195 THR A C 1
ATOM 1544 O O . THR A 1 195 ? 2.617 -7.586 9.265 1.00 72.88 195 THR A O 1
ATOM 1547 N N . GLY A 1 196 ? 2.633 -6.706 7.207 1.00 76.50 196 GLY A N 1
ATOM 1548 C CA . GLY A 1 196 ? 1.613 -5.689 7.485 1.00 76.50 196 GLY A CA 1
ATOM 1549 C C . GLY A 1 196 ? 0.343 -6.241 8.137 1.00 76.50 196 GLY A C 1
ATOM 1550 O O . GLY A 1 196 ? -0.162 -5.640 9.079 1.00 76.50 196 GLY A O 1
ATOM 1551 N N . SER A 1 197 ? -0.125 -7.422 7.718 1.00 79.56 197 SER A N 1
ATOM 1552 C CA . SER A 1 197 ? -1.275 -8.091 8.338 1.00 79.56 197 SER A CA 1
ATOM 1553 C C . SER A 1 197 ? -1.120 -8.251 9.851 1.00 79.56 197 SER A C 1
ATOM 1555 O O . SER A 1 197 ? -2.029 -7.880 10.581 1.00 79.56 197 SER A O 1
ATOM 1557 N N . THR A 1 198 ? 0.038 -8.698 10.345 1.00 83.38 198 THR A N 1
ATOM 1558 C CA . THR A 1 198 ? 0.272 -8.865 11.792 1.00 83.38 198 THR A CA 1
ATOM 1559 C C . THR A 1 198 ? 0.173 -7.551 12.566 1.00 83.38 198 THR A C 1
ATOM 1561 O O . THR A 1 198 ? -0.322 -7.538 13.692 1.00 83.38 198 THR A O 1
ATOM 1564 N N . LEU A 1 199 ? 0.575 -6.436 11.947 1.00 86.88 199 LEU A N 1
ATOM 1565 C CA . LEU A 1 199 ? 0.461 -5.115 12.553 1.00 86.88 199 LEU A CA 1
ATOM 1566 C C . LEU A 1 199 ? -1.010 -4.705 12.697 1.00 86.88 199 LEU A C 1
ATOM 1568 O O . LEU A 1 199 ? -1.412 -4.250 13.764 1.00 86.88 199 LEU A O 1
ATOM 1572 N N . PHE A 1 200 ? -1.834 -4.924 11.670 1.00 90.75 200 PHE A N 1
ATOM 1573 C CA . PHE A 1 200 ? -3.273 -4.651 11.749 1.00 90.75 200 PHE A CA 1
ATOM 1574 C C . PHE A 1 200 ? -4.004 -5.622 12.687 1.00 90.75 200 PHE A C 1
ATOM 1576 O O . PHE A 1 200 ? -4.868 -5.195 13.447 1.00 90.75 200 PHE A O 1
ATOM 1583 N N . GLU A 1 201 ? -3.626 -6.902 12.723 1.00 88.38 201 GLU A N 1
ATOM 1584 C CA . GLU A 1 201 ? -4.194 -7.869 13.674 1.00 88.38 201 GLU A CA 1
ATOM 1585 C C . GLU A 1 201 ? -3.937 -7.474 15.139 1.00 88.38 201 GLU A C 1
ATOM 1587 O O . GLU A 1 201 ? -4.763 -7.765 16.003 1.00 88.38 201 GLU A O 1
ATOM 1592 N N . SER A 1 202 ? -2.860 -6.733 15.434 1.00 89.38 202 SER A N 1
ATOM 1593 C CA . SER A 1 202 ? -2.607 -6.228 16.793 1.00 89.38 202 SER A CA 1
ATOM 1594 C C . SER A 1 202 ? -3.727 -5.322 17.326 1.00 89.38 202 SER A C 1
ATOM 1596 O O . SER A 1 202 ? -3.979 -5.306 18.532 1.00 89.38 202 SER A O 1
ATOM 1598 N N . ILE A 1 203 ? -4.457 -4.632 16.437 1.00 92.50 203 ILE A N 1
ATOM 1599 C CA . ILE A 1 203 ? -5.639 -3.842 16.803 1.00 92.50 203 ILE A CA 1
ATOM 1600 C C . ILE A 1 203 ? -6.744 -4.771 17.314 1.00 92.50 203 ILE A C 1
ATOM 1602 O O . ILE A 1 203 ? -7.358 -4.486 18.340 1.00 92.50 203 ILE A O 1
ATOM 1606 N N . LYS A 1 204 ? -6.966 -5.916 16.660 1.00 90.06 204 LYS A N 1
ATOM 1607 C CA . LYS A 1 204 ? -7.995 -6.872 17.091 1.00 90.06 204 LYS A CA 1
ATOM 1608 C C . LYS A 1 204 ? -7.678 -7.479 18.450 1.00 90.06 204 LYS A C 1
ATOM 1610 O O . LYS A 1 204 ? -8.569 -7.614 19.279 1.00 90.06 204 LYS A O 1
ATOM 1615 N N . THR A 1 205 ? -6.404 -7.772 18.703 1.00 89.44 205 THR A N 1
ATOM 1616 C CA . THR A 1 205 ? -5.936 -8.239 20.016 1.00 89.44 205 THR A CA 1
ATOM 1617 C C . THR A 1 205 ? -6.137 -7.190 21.107 1.00 89.44 205 THR A C 1
ATOM 1619 O O . THR A 1 205 ? -6.377 -7.544 22.257 1.00 89.44 205 THR A O 1
ATOM 1622 N N . LYS A 1 206 ? -6.045 -5.900 20.764 1.00 90.25 206 LYS A N 1
ATOM 1623 C CA . LYS A 1 206 ? -6.259 -4.804 21.712 1.00 90.25 206 LYS A CA 1
ATOM 1624 C C . LYS A 1 206 ? -7.735 -4.578 22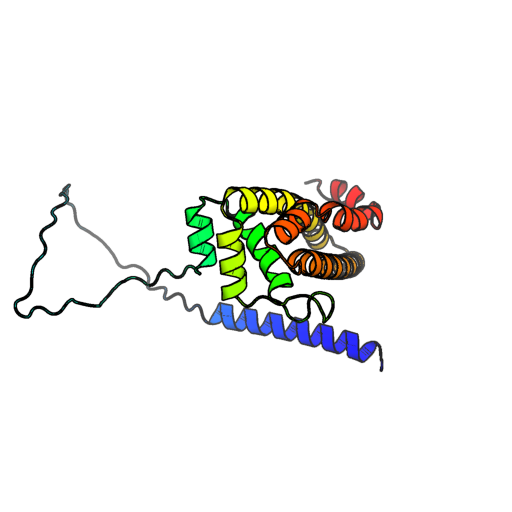.049 1.00 90.25 206 LYS A C 1
ATOM 1626 O O . LYS A 1 206 ? -8.035 -4.201 23.177 1.00 90.25 206 LYS A O 1
ATOM 1631 N N . PHE A 1 207 ? -8.631 -4.823 21.097 1.00 90.38 207 PHE A N 1
ATOM 1632 C CA . PHE A 1 207 ? -10.070 -4.586 21.236 1.00 90.38 207 PHE A CA 1
ATOM 1633 C C . PHE A 1 207 ? -10.892 -5.874 21.078 1.00 90.38 207 PHE A C 1
ATOM 1635 O O . PHE A 1 207 ? -11.803 -5.918 20.248 1.00 90.38 207 PHE A O 1
ATOM 1642 N N . PRO A 1 208 ? -10.602 -6.943 21.841 1.00 88.88 208 PRO A N 1
ATOM 1643 C CA . PRO A 1 208 ? -11.215 -8.246 21.609 1.00 88.88 208 PRO A CA 1
ATOM 1644 C C . PRO A 1 208 ? -12.743 -8.179 21.688 1.00 88.88 208 PRO A C 1
ATOM 1646 O O . PRO A 1 208 ? -13.410 -8.751 20.834 1.00 88.88 208 PRO A O 1
ATOM 1649 N N . ASP A 1 209 ? -13.301 -7.412 22.626 1.00 88.44 209 ASP A N 1
ATOM 1650 C CA . ASP A 1 209 ? -14.750 -7.293 22.806 1.00 88.44 209 ASP A CA 1
ATOM 1651 C C . ASP A 1 209 ? -15.444 -6.664 21.594 1.00 88.44 209 ASP A C 1
ATOM 1653 O O . ASP A 1 209 ? -16.506 -7.127 21.190 1.00 88.44 209 ASP A O 1
ATOM 1657 N N . ILE A 1 210 ? -14.830 -5.672 20.944 1.00 87.62 210 ILE A N 1
ATOM 1658 C CA . ILE A 1 210 ? -15.391 -5.042 19.740 1.00 87.62 210 ILE A CA 1
ATOM 1659 C C . ILE A 1 210 ? -15.443 -6.052 18.586 1.00 87.62 210 ILE A C 1
ATOM 1661 O O . ILE A 1 210 ? -16.464 -6.193 17.908 1.00 87.62 210 ILE A O 1
ATOM 1665 N N . PHE A 1 211 ? -14.358 -6.801 18.379 1.00 83.75 211 PHE A N 1
ATOM 1666 C CA . PHE A 1 211 ? -14.251 -7.738 17.259 1.00 83.75 211 PHE A CA 1
ATOM 1667 C C . PHE A 1 211 ? -14.976 -9.073 17.503 1.00 83.75 211 PHE A C 1
ATOM 1669 O O . PHE A 1 211 ? -15.405 -9.706 16.540 1.00 83.75 211 PHE A O 1
ATOM 1676 N N . GLN A 1 212 ? -15.157 -9.490 18.760 1.00 76.62 212 GLN A N 1
ATOM 1677 C CA . GLN A 1 212 ? -15.917 -10.690 19.132 1.00 76.62 212 GLN A CA 1
ATOM 1678 C C . GLN A 1 212 ? -17.425 -10.398 19.245 1.00 76.62 212 GLN A C 1
ATOM 1680 O O . GLN A 1 212 ? -18.237 -11.162 18.723 1.00 76.62 212 GLN A O 1
ATOM 1685 N N . ASN A 1 213 ? -17.826 -9.265 19.836 1.00 58.66 213 ASN A N 1
ATOM 1686 C CA . ASN A 1 213 ? -19.243 -8.903 19.998 1.00 58.66 213 ASN A CA 1
ATOM 1687 C C . ASN A 1 213 ? -19.852 -8.284 18.728 1.00 58.66 213 ASN A C 1
ATOM 1689 O O . ASN A 1 213 ? -21.060 -8.393 18.508 1.00 58.66 213 ASN A O 1
ATOM 1693 N N . GLY A 1 214 ? -19.039 -7.719 17.827 1.00 51.19 214 GLY A N 1
ATOM 1694 C CA . GLY A 1 214 ? -19.481 -7.281 16.498 1.00 51.19 214 GLY A CA 1
ATOM 1695 C C . GLY A 1 214 ? -20.002 -8.420 15.604 1.00 51.19 214 GLY A C 1
ATOM 1696 O O . GLY A 1 214 ? -20.743 -8.166 14.654 1.00 51.19 214 GLY A O 1
ATOM 1697 N N . ALA A 1 215 ? -19.679 -9.683 15.912 1.00 45.94 215 ALA A N 1
ATOM 1698 C CA . ALA A 1 215 ? -20.296 -10.851 15.278 1.00 45.94 215 ALA A CA 1
ATOM 1699 C C . ALA A 1 215 ? -21.721 -11.130 15.800 1.00 45.94 215 ALA A C 1
ATOM 1701 O O . ALA A 1 215 ? -22.538 -11.674 15.064 1.00 45.94 215 ALA A O 1
ATOM 1702 N N . GLN A 1 216 ? -22.047 -10.715 17.031 1.00 40.09 216 GLN A N 1
ATOM 1703 C CA . GLN A 1 216 ? -23.383 -10.867 17.629 1.00 40.09 216 GLN A CA 1
ATOM 1704 C C . GLN A 1 216 ? -24.317 -9.682 17.350 1.00 40.09 216 GLN A C 1
ATOM 1706 O O . GLN A 1 216 ? -25.532 -9.844 17.384 1.00 40.09 216 GLN A O 1
ATOM 1711 N N . GLN A 1 217 ? -23.779 -8.504 17.018 1.00 42.31 217 GLN A N 1
ATOM 1712 C CA . GLN A 1 217 ? -24.583 -7.367 16.542 1.00 42.31 217 GLN A CA 1
ATOM 1713 C C . GLN A 1 217 ? -24.974 -7.478 15.054 1.00 42.31 217 GLN A C 1
ATOM 1715 O O . GLN A 1 217 ? -25.754 -6.665 14.564 1.00 42.31 217 GLN A O 1
ATOM 1720 N N . ARG A 1 218 ? -24.469 -8.502 14.346 1.00 44.97 218 ARG A N 1
ATOM 1721 C CA . ARG A 1 218 ? -24.915 -8.933 13.010 1.00 44.97 218 ARG A CA 1
ATOM 1722 C C . ARG A 1 218 ? -25.931 -10.077 13.122 1.00 44.97 218 ARG A C 1
ATOM 1724 O O . ARG A 1 218 ? -25.685 -11.181 12.648 1.00 44.97 218 ARG A O 1
ATOM 1731 N N . VAL A 1 219 ? -27.057 -9.847 13.782 1.00 33.62 219 VAL A N 1
ATOM 1732 C CA . VAL A 1 219 ? -28.208 -10.768 13.774 1.00 33.62 219 VAL A CA 1
ATOM 1733 C C . VAL A 1 219 ? -29.433 -9.909 13.425 1.00 33.62 219 VAL A C 1
ATOM 1735 O O . VAL A 1 219 ? -29.512 -8.790 13.929 1.00 33.62 219 VAL A O 1
ATOM 1738 N N . PRO A 1 220 ? -30.276 -10.369 12.481 1.00 48.75 220 PRO A N 1
ATOM 1739 C CA . PRO A 1 220 ? -30.599 -9.672 11.228 1.00 48.75 220 PRO A CA 1
ATOM 1740 C C . PRO A 1 220 ? -31.506 -8.445 11.343 1.00 48.75 220 PRO A C 1
ATOM 1742 O O . PRO A 1 220 ? -32.365 -8.407 12.252 1.00 48.75 220 PRO A O 1
#